Protein AF-A0AAW9K429-F1 (afdb_monomer)

Radius of gyration: 24.62 Å; Cα contacts (8 Å, |Δi|>4): 315; chains: 1; bounding box: 61×27×64 Å

Secondary structure (DSSP, 8-state):
----S-EEE--TT-HHHHHHHHHHHT-SEEEPPTT-PPPGGGTTSSSEEE----SSSS-HHHHHH-GGGB-EEEEEPPPEE-SSSEEEEETTTTS-TTTEEE--SS-HHHH-EEEETTTTEEPPGGGEEEETTTTEEEEESPPTT-EEEEEEEEEE-S-HHHHHHHHHTT-TTPPPPPPB-

pLDDT: mean 92.98, std 9.17, range [58.41, 98.88]

Solvent-accessible surface area (backbone atoms only — not comparable to full-atom values): 10504 Å² total; per-residue (Å²): 131,87,67,45,97,33,72,41,74,45,47,95,92,39,58,72,61,37,50,56,47,32,65,74,69,26,34,33,26,37,30,53,40,90,97,53,78,79,57,77,87,55,69,75,78,36,87,38,80,45,73,89,80,68,91,46,40,81,49,49,73,60,40,73,74,38,63,89,42,30,35,67,47,82,46,67,37,65,81,42,73,21,86,38,46,59,41,77,43,57,59,58,66,94,56,60,72,75,37,39,45,78,47,75,86,56,63,52,81,79,70,34,45,43,32,35,66,73,79,68,45,75,56,60,74,91,39,46,50,78,39,80,96,70,44,29,39,40,34,50,80,40,58,65,77,32,31,34,32,44,38,37,46,22,35,36,52,27,30,67,70,59,48,51,51,36,64,75,67,60,56,73,88,59,81,71,44,25,25,44,106

Organism: Clostridium perfringens (NCBI:txid1502)

Nearest PDB structures (foldseek):
  2zus-assembly1_A  TM=9.524E-01  e=1.424E-23  Bifidobacterium longum
  3wfz-assembly1_A  TM=9.534E-01  e=9.001E-23  Bifidobacterium longum subsp. longum JCM 1217
  3wfz-assembly2_C  TM=9.513E-01  e=1.472E-22  Bifidobacterium longum subsp. longum JCM 1217
  2zus-assembly2_C  TM=9.373E-01  e=2.128E-22  Bifidobacterium longum
  2zuw-assembly2_C  TM=9.448E-01  e=2.893E-22  Bifidobacterium longum

Structure (mmCIF, N/CA/C/O backbone):
data_AF-A0AAW9K429-F1
#
_entry.id   AF-A0AAW9K429-F1
#
loop_
_atom_site.group_PDB
_atom_site.id
_atom_site.type_symbol
_atom_site.label_atom_id
_atom_site.label_alt_id
_atom_site.label_comp_id
_atom_site.label_asym_id
_atom_site.label_entity_id
_atom_site.label_seq_id
_atom_site.pdbx_PDB_ins_code
_atom_site.Cartn_x
_atom_site.Cartn_y
_atom_site.Cartn_z
_atom_site.occupancy
_atom_site.B_iso_or_equiv
_atom_site.auth_seq_id
_atom_site.auth_comp_id
_atom_site.auth_asym_id
_atom_site.auth_atom_id
_atom_site.pdbx_PDB_model_num
ATOM 1 N N . MET A 1 1 ? -42.351 9.147 24.558 1.00 58.41 1 MET A N 1
ATOM 2 C CA . MET A 1 1 ? -41.483 9.032 23.366 1.00 58.41 1 MET A CA 1
ATOM 3 C C . MET A 1 1 ? -41.141 7.562 23.198 1.00 58.41 1 MET A C 1
ATOM 5 O O . MET A 1 1 ? -41.110 6.867 24.206 1.00 58.41 1 MET A O 1
ATOM 9 N N . SER A 1 2 ? -41.000 7.057 21.973 1.00 76.94 2 SER A N 1
ATOM 10 C CA . SER A 1 2 ? -40.528 5.682 21.766 1.00 76.94 2 SER A CA 1
ATOM 11 C C . SER A 1 2 ? -39.020 5.637 21.998 1.00 76.94 2 SER A C 1
ATOM 13 O O . SER A 1 2 ? -38.303 6.378 21.332 1.00 76.94 2 SER A 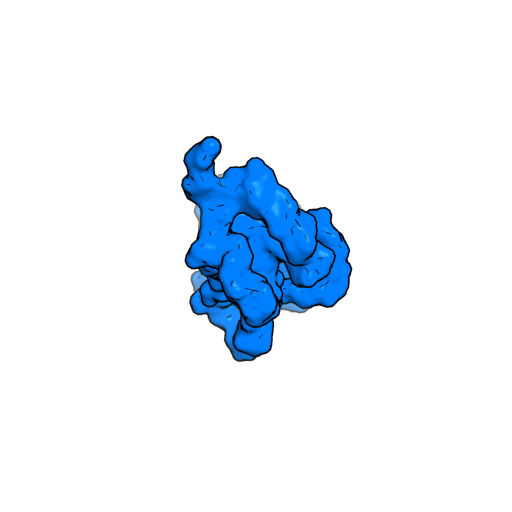O 1
ATOM 15 N N . ASN A 1 3 ? -38.565 4.787 22.915 1.00 83.94 3 ASN A N 1
ATOM 16 C CA . ASN A 1 3 ? -37.141 4.538 23.141 1.00 83.94 3 ASN A CA 1
ATOM 17 C C . ASN A 1 3 ? -36.643 3.419 22.203 1.00 83.94 3 ASN A C 1
ATOM 19 O O . ASN A 1 3 ? -37.432 2.571 21.772 1.00 83.94 3 ASN A O 1
ATOM 23 N N . GLY A 1 4 ? -35.341 3.411 21.923 1.00 88.81 4 GLY A N 1
ATOM 24 C CA . GLY A 1 4 ? -34.616 2.401 21.153 1.00 88.81 4 GLY A CA 1
ATOM 25 C C . GLY A 1 4 ? -34.414 2.723 19.669 1.00 88.81 4 GLY A C 1
ATOM 26 O O . GLY A 1 4 ? -34.886 3.739 19.160 1.00 88.81 4 GLY A O 1
ATOM 27 N N . ARG A 1 5 ? -33.722 1.812 18.966 1.00 93.44 5 ARG A N 1
ATOM 28 C CA . ARG A 1 5 ? -33.216 1.961 17.582 1.00 93.44 5 ARG A CA 1
ATOM 29 C C . ARG A 1 5 ? -32.137 3.038 17.448 1.00 93.44 5 ARG A C 1
ATOM 31 O O . ARG A 1 5 ? -31.960 3.595 16.366 1.00 93.44 5 ARG A O 1
ATOM 38 N N . VAL A 1 6 ? -31.429 3.318 18.537 1.00 94.50 6 VAL A N 1
ATOM 39 C CA . VAL A 1 6 ? -30.366 4.321 18.589 1.00 94.50 6 VAL A CA 1
ATOM 40 C C . VAL A 1 6 ? -29.173 3.715 19.319 1.00 94.50 6 VAL A C 1
ATOM 42 O O . VAL A 1 6 ? -29.285 3.305 20.474 1.00 94.50 6 VAL A O 1
ATOM 45 N N . THR A 1 7 ? -28.032 3.691 18.631 1.00 93.62 7 THR A N 1
ATOM 46 C CA . THR A 1 7 ? -26.734 3.312 19.194 1.00 93.62 7 THR A CA 1
ATOM 47 C C . THR A 1 7 ? -25.896 4.566 19.384 1.00 93.62 7 THR A C 1
ATOM 49 O O . THR A 1 7 ? -25.755 5.346 18.442 1.00 93.62 7 THR A O 1
ATOM 52 N N . ILE A 1 8 ? -25.321 4.753 20.569 1.00 92.94 8 ILE A N 1
ATOM 53 C CA . ILE A 1 8 ? -24.417 5.875 20.857 1.00 92.94 8 ILE A CA 1
ATOM 54 C C . ILE A 1 8 ? -22.989 5.382 21.129 1.00 92.94 8 ILE A C 1
ATOM 56 O O . ILE A 1 8 ? -22.823 4.284 21.667 1.00 92.94 8 ILE A O 1
ATOM 60 N N . PRO A 1 9 ? -21.951 6.150 20.762 1.00 91.44 9 PRO A N 1
ATOM 61 C CA . PRO A 1 9 ? -20.582 5.845 21.156 1.00 91.44 9 PRO A CA 1
ATOM 62 C C . PRO A 1 9 ? -20.343 6.211 22.626 1.00 91.44 9 PRO A C 1
ATOM 64 O O . PRO A 1 9 ? -21.046 7.050 23.192 1.00 91.44 9 PRO A O 1
ATOM 67 N N . THR A 1 10 ? -19.320 5.616 23.226 1.00 87.38 10 THR A N 1
ATOM 68 C CA . THR A 1 10 ? -18.831 5.979 24.561 1.00 87.38 10 THR A CA 1
ATOM 69 C C . THR A 1 10 ? -17.304 5.947 24.602 1.00 87.38 10 THR A C 1
ATOM 71 O O . THR A 1 10 ? -16.672 5.436 23.677 1.00 87.38 10 THR A O 1
ATOM 74 N N . ASP A 1 11 ? -16.731 6.492 25.670 1.00 84.25 11 ASP A N 1
ATOM 75 C CA . ASP A 1 11 ? -15.295 6.493 25.938 1.00 84.25 11 ASP A CA 1
ATOM 76 C C . ASP A 1 11 ? -15.039 6.312 27.441 1.00 84.25 11 ASP A C 1
ATOM 78 O O . ASP A 1 11 ? -15.914 6.601 28.265 1.00 84.25 11 ASP A O 1
ATOM 82 N N . ASP A 1 12 ? -13.852 5.837 27.806 1.00 76.56 12 ASP A N 1
ATOM 83 C CA . ASP A 1 12 ? -13.496 5.412 29.166 1.00 76.56 12 ASP A CA 1
ATOM 84 C C . ASP A 1 12 ? -13.670 6.512 30.229 1.00 76.56 12 ASP A C 1
ATOM 86 O O . ASP A 1 12 ? -14.118 6.247 31.346 1.00 76.56 12 ASP A O 1
ATOM 90 N N . ASN A 1 13 ? -13.404 7.761 29.853 1.00 82.81 13 ASN A N 1
ATOM 91 C CA . ASN A 1 13 ? -13.470 8.936 30.716 1.00 82.81 13 ASN A CA 1
ATOM 92 C C . ASN A 1 13 ? -14.755 9.766 30.534 1.00 82.81 13 ASN A C 1
ATOM 94 O O . ASN A 1 13 ? -14.828 10.890 31.031 1.00 82.81 13 ASN A O 1
ATOM 98 N N . PHE A 1 14 ? -15.773 9.236 29.842 1.00 87.00 14 PHE A N 1
ATOM 99 C CA . PHE A 1 14 ? -16.988 9.986 29.475 1.00 87.00 14 PHE A CA 1
ATOM 100 C C . PHE A 1 14 ? -18.300 9.269 29.830 1.00 87.00 14 PHE A C 1
ATOM 102 O O . PHE A 1 14 ? -19.352 9.478 29.216 1.00 87.00 14 PHE A O 1
ATOM 109 N N . ILE A 1 15 ? -18.251 8.384 30.829 1.00 84.06 15 ILE A N 1
ATOM 110 C CA . ILE A 1 15 ? -19.374 7.509 31.196 1.00 84.06 15 ILE A CA 1
ATOM 111 C C . ILE A 1 15 ? -20.594 8.293 31.676 1.00 84.06 15 ILE A C 1
ATOM 113 O O . ILE A 1 15 ? -21.721 7.976 31.293 1.00 84.06 15 ILE A O 1
ATOM 117 N N . LYS A 1 16 ? -20.397 9.336 32.488 1.00 87.62 16 LYS A N 1
ATOM 118 C CA . LYS A 1 16 ? -21.506 10.137 33.018 1.00 87.62 16 LYS A CA 1
ATOM 119 C C . LYS A 1 16 ? -22.257 10.848 31.888 1.00 87.62 16 LYS A C 1
ATOM 121 O O . LYS A 1 16 ? -23.480 10.793 31.823 1.00 87.62 16 LYS A O 1
ATOM 126 N N . GLU A 1 17 ? -21.532 11.480 30.980 1.00 91.12 17 GLU A N 1
ATOM 127 C CA . GLU A 1 17 ? -22.078 12.202 29.837 1.00 91.12 17 GLU A CA 1
ATOM 128 C C . GLU A 1 17 ? -22.730 11.242 28.835 1.00 91.12 17 GLU A C 1
ATOM 130 O O . GLU A 1 17 ? -23.801 11.541 28.305 1.00 91.12 17 GLU A O 1
ATOM 135 N N . THR A 1 18 ? -22.148 10.052 28.642 1.00 89.12 18 THR A N 1
ATOM 136 C CA . THR A 1 18 ? -22.762 8.968 27.857 1.00 89.12 18 THR A CA 1
ATOM 137 C C . THR A 1 18 ? -24.148 8.625 28.405 1.00 89.12 18 THR A C 1
ATOM 139 O O . THR A 1 18 ? -25.092 8.491 27.629 1.00 89.12 18 THR A O 1
ATOM 142 N N . MET A 1 19 ? -24.303 8.548 29.731 1.00 86.38 19 MET A N 1
ATOM 143 C CA . MET A 1 19 ? -25.595 8.274 30.370 1.00 86.38 19 MET A CA 1
ATOM 144 C C . MET A 1 19 ? -26.616 9.383 30.155 1.00 86.38 19 MET A C 1
ATOM 146 O O . MET A 1 19 ? -27.769 9.107 29.823 1.00 86.38 19 MET A O 1
ATOM 150 N N . GLU A 1 20 ? -26.196 10.640 30.288 1.00 91.69 20 GLU A N 1
ATOM 151 C CA . GLU A 1 20 ? -27.076 11.777 30.021 1.00 91.69 20 GLU A CA 1
ATOM 152 C C . GLU A 1 20 ? -27.555 11.795 28.560 1.00 91.69 20 GLU A C 1
ATOM 154 O O . GLU A 1 20 ? -28.706 12.142 28.289 1.00 91.69 20 GLU A O 1
ATOM 159 N N . ILE A 1 21 ? -26.693 11.422 27.608 1.00 92.19 21 ILE A N 1
ATOM 160 C CA . ILE A 1 21 ? -27.046 11.321 26.185 1.00 92.19 21 ILE A CA 1
ATOM 161 C C . ILE A 1 21 ? -27.964 10.121 25.937 1.00 92.19 21 ILE A C 1
ATOM 163 O O . ILE A 1 21 ? -28.966 10.271 25.236 1.00 92.19 21 ILE A O 1
ATOM 167 N N . ALA A 1 22 ? -27.671 8.963 26.533 1.00 90.31 22 ALA A N 1
ATOM 168 C CA . ALA A 1 22 ? -28.487 7.758 26.406 1.00 90.31 22 ALA A CA 1
ATOM 169 C C . ALA A 1 22 ? -29.936 8.012 26.836 1.00 90.31 22 ALA A C 1
ATOM 171 O O . ALA A 1 22 ? -30.863 7.658 26.108 1.00 90.31 22 ALA A O 1
ATOM 172 N N . GLU A 1 23 ? -30.134 8.690 27.971 1.00 90.19 23 GLU A N 1
ATOM 173 C CA . GLU A 1 23 ? -31.462 9.054 28.467 1.00 90.19 23 GLU A CA 1
ATOM 174 C C . GLU A 1 23 ? -32.151 10.078 27.553 1.00 90.19 23 GLU A C 1
ATOM 176 O O . GLU A 1 23 ? -33.303 9.879 27.162 1.00 90.19 23 GLU A O 1
ATOM 181 N N . LYS A 1 24 ? -31.447 11.148 27.151 1.00 93.12 24 LYS A N 1
ATOM 182 C CA . LYS A 1 24 ? -32.004 12.204 26.284 1.00 93.12 24 LYS A CA 1
ATOM 183 C C . LYS A 1 24 ? -32.429 11.680 24.914 1.00 93.12 24 LYS A C 1
ATOM 185 O O . LYS A 1 24 ? -33.410 12.170 24.358 1.00 93.12 24 LYS A O 1
ATOM 190 N N . TRP A 1 25 ? -31.665 10.752 24.342 1.00 93.19 25 TRP A N 1
ATOM 191 C CA . TRP A 1 25 ? -31.888 10.235 22.989 1.00 93.19 25 TRP A CA 1
ATOM 192 C C . TRP A 1 25 ? -32.679 8.923 22.979 1.00 93.19 25 TRP A C 1
ATOM 194 O O . TRP A 1 25 ? -33.092 8.473 21.913 1.00 93.19 25 TRP A O 1
ATOM 204 N N . GLY A 1 26 ? -32.913 8.322 24.150 1.00 92.50 26 GLY A N 1
ATOM 205 C CA . GLY A 1 26 ? -33.576 7.029 24.279 1.00 92.50 26 GLY A CA 1
ATOM 206 C C . GLY A 1 26 ? -32.7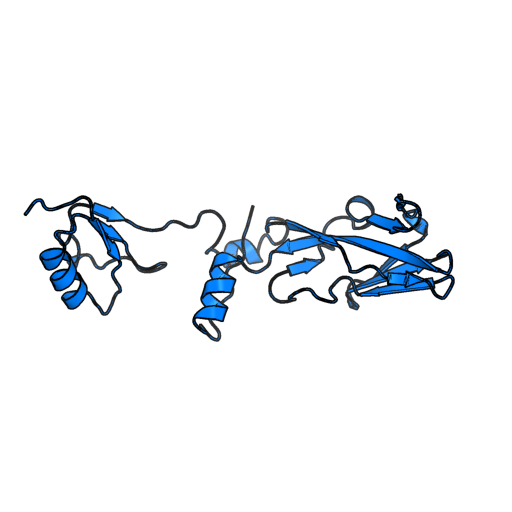73 5.893 23.644 1.00 92.50 26 GLY A C 1
ATOM 207 O O . GLY A 1 26 ? -33.367 5.047 22.980 1.00 92.50 26 GLY A O 1
ATOM 208 N N . ALA A 1 27 ? -31.445 5.886 23.798 1.00 92.81 27 ALA A N 1
ATOM 209 C CA . ALA A 1 27 ? -30.567 4.874 23.208 1.00 92.81 27 ALA A CA 1
ATOM 210 C C . ALA A 1 27 ? -30.775 3.487 23.845 1.00 92.81 27 ALA A C 1
ATOM 212 O O . ALA A 1 27 ? -30.820 3.367 25.067 1.00 92.81 27 ALA A O 1
ATOM 213 N N . ASP A 1 28 ? -30.884 2.433 23.026 1.00 91.88 28 ASP A N 1
ATOM 214 C CA . ASP A 1 28 ? -30.945 1.029 23.481 1.00 91.88 28 ASP A CA 1
ATOM 215 C C . ASP A 1 28 ? -29.608 0.293 23.333 1.00 91.88 28 ASP A C 1
ATOM 217 O O . ASP A 1 28 ? -29.469 -0.846 23.788 1.00 91.88 28 ASP A O 1
ATOM 221 N N . ALA A 1 29 ? -28.622 0.937 22.707 1.00 91.75 29 ALA A N 1
ATOM 222 C CA . ALA A 1 29 ? -27.324 0.356 22.428 1.00 91.75 29 ALA A CA 1
ATOM 223 C C . ALA A 1 29 ? -26.170 1.335 22.677 1.00 91.75 29 ALA A C 1
ATOM 225 O O . ALA A 1 29 ? -26.265 2.528 22.386 1.00 91.75 29 ALA A O 1
ATOM 226 N N . ILE A 1 30 ? -25.047 0.804 23.158 1.00 89.88 30 ILE A N 1
ATOM 227 C CA . ILE A 1 30 ? -23.784 1.535 23.306 1.00 89.88 30 ILE A CA 1
ATOM 228 C C . ILE A 1 30 ? -22.707 0.825 22.482 1.00 89.88 30 ILE A C 1
ATOM 230 O O . ILE A 1 30 ? -22.617 -0.404 22.509 1.00 89.88 30 ILE A O 1
ATOM 234 N N . ARG A 1 31 ? -21.900 1.595 21.748 1.00 89.75 31 ARG A N 1
ATOM 235 C CA . ARG A 1 31 ? -20.706 1.127 21.031 1.00 89.75 31 ARG A CA 1
ATOM 236 C C . ARG A 1 31 ? -19.458 1.572 21.786 1.00 89.75 31 ARG A C 1
ATOM 238 O O . ARG A 1 31 ? -19.308 2.767 22.041 1.00 89.75 31 ARG A O 1
ATOM 245 N N . ASP A 1 32 ? -18.599 0.625 22.145 1.00 83.06 32 ASP A N 1
ATOM 246 C CA . ASP A 1 32 ? -17.325 0.917 22.807 1.00 83.06 32 ASP A CA 1
ATOM 247 C C . ASP A 1 32 ? -16.324 1.635 21.885 1.00 83.06 32 ASP A C 1
ATOM 249 O O . ASP A 1 32 ? -16.508 1.708 20.663 1.00 83.06 32 ASP A O 1
ATOM 253 N N . CYS A 1 33 ? -15.295 2.244 22.483 1.00 78.00 33 CYS A N 1
ATOM 254 C CA . CYS A 1 33 ? -14.179 2.791 21.723 1.00 78.00 33 CYS A CA 1
ATOM 255 C C . CYS A 1 33 ? -13.178 1.677 21.380 1.00 78.00 33 CYS A C 1
ATOM 257 O O . CYS A 1 33 ? -13.012 0.696 22.108 1.00 78.00 33 CYS A O 1
ATOM 259 N N . ASP A 1 34 ? -12.541 1.809 20.218 1.00 71.81 34 ASP A N 1
ATOM 260 C CA . ASP A 1 34 ? -11.706 0.757 19.650 1.00 71.81 34 ASP A CA 1
ATOM 261 C C . ASP A 1 34 ? -10.491 0.473 20.551 1.00 71.81 34 ASP A C 1
ATOM 263 O O . ASP A 1 34 ? -9.707 1.369 20.857 1.00 71.81 34 ASP A O 1
ATOM 267 N N . GLY A 1 35 ? -10.335 -0.784 20.981 1.00 62.28 35 GLY A N 1
ATOM 268 C CA . GLY A 1 35 ? -9.259 -1.207 21.889 1.00 62.28 35 GLY A CA 1
ATOM 269 C C . GLY A 1 35 ? -9.577 -1.063 23.383 1.00 62.28 35 GLY A C 1
ATOM 270 O O . GLY A 1 35 ? -8.797 -1.528 24.216 1.00 62.28 35 GLY A O 1
ATOM 271 N N . PHE A 1 36 ? -10.734 -0.507 23.745 1.00 66.12 36 PHE A N 1
ATOM 272 C CA . PHE A 1 36 ? -11.191 -0.420 25.128 1.00 66.12 36 PHE A CA 1
ATOM 273 C C . PHE A 1 36 ? -12.324 -1.403 25.396 1.00 66.12 36 PHE A C 1
ATOM 275 O O . PHE A 1 36 ? -13.314 -1.473 24.674 1.00 66.12 36 PHE A O 1
ATOM 282 N N . LYS A 1 37 ? -12.210 -2.146 26.496 1.00 67.69 37 LYS A N 1
ATOM 283 C CA . LYS A 1 37 ? -13.316 -2.961 26.995 1.00 67.69 37 LYS A CA 1
ATOM 284 C C . LYS A 1 37 ? -14.027 -2.187 28.084 1.00 67.69 37 LYS A C 1
ATOM 286 O O . LYS A 1 37 ? -13.435 -1.918 29.128 1.00 67.69 37 LYS A O 1
ATOM 291 N N . LEU A 1 38 ? -15.305 -1.899 27.853 1.00 68.19 38 LEU A N 1
ATOM 292 C CA . LEU A 1 38 ? -16.144 -1.215 28.829 1.00 68.19 38 LEU A CA 1
ATOM 293 C C . LEU A 1 38 ? -16.043 -1.894 30.206 1.00 68.19 38 LEU A C 1
ATOM 295 O O . LEU A 1 38 ? -16.226 -3.119 30.295 1.00 68.19 38 LEU A O 1
ATOM 299 N N . PRO A 1 39 ? -15.755 -1.142 31.287 1.00 67.81 39 PRO A N 1
ATOM 300 C CA . PRO A 1 39 ? -15.702 -1.697 32.627 1.00 67.81 39 PRO A CA 1
ATOM 301 C C . PRO A 1 39 ? -17.018 -2.384 32.983 1.00 67.81 39 PRO A C 1
ATOM 303 O O . PRO A 1 39 ? -18.098 -2.029 32.510 1.00 67.81 39 PRO A O 1
ATOM 306 N N . LYS A 1 40 ? -16.940 -3.392 33.858 1.00 66.00 40 LYS A N 1
ATOM 307 C CA . LYS A 1 40 ? -18.114 -4.181 34.270 1.00 66.00 40 LYS A CA 1
ATOM 308 C C . LYS A 1 40 ? -19.233 -3.319 34.859 1.00 66.00 40 LYS A C 1
ATOM 310 O O . LYS A 1 40 ? -20.382 -3.735 34.797 1.00 66.00 40 LYS A O 1
ATOM 315 N N . GLU A 1 41 ? -18.902 -2.148 35.393 1.00 62.72 41 GLU A N 1
ATOM 316 C CA . GLU A 1 41 ? -19.833 -1.149 35.935 1.00 62.72 41 GLU A CA 1
ATOM 317 C C . GLU A 1 41 ? -20.796 -0.581 34.881 1.00 62.72 41 GLU A C 1
ATOM 319 O O . GLU A 1 41 ? -21.876 -0.116 35.227 1.00 62.72 41 GLU A O 1
ATOM 324 N N . ILE A 1 42 ? -20.446 -0.681 33.595 1.00 62.59 42 ILE A N 1
ATOM 325 C CA . ILE A 1 42 ? -21.277 -0.256 32.460 1.00 62.59 42 ILE A CA 1
ATOM 326 C C . ILE A 1 42 ? -22.268 -1.356 32.035 1.00 62.59 42 ILE A C 1
ATOM 328 O O . ILE A 1 42 ? -23.180 -1.125 31.236 1.00 62.59 42 ILE A O 1
ATOM 332 N N . LYS A 1 43 ? -22.151 -2.576 32.586 1.00 62.62 43 LYS A N 1
ATOM 333 C CA . LYS A 1 43 ? -23.135 -3.637 32.337 1.00 62.62 43 LYS A CA 1
ATOM 334 C C . LYS A 1 43 ? -24.496 -3.208 32.886 1.00 62.62 43 LYS A C 1
ATOM 336 O O . LYS A 1 43 ? -24.696 -3.164 34.094 1.00 62.62 43 LYS A O 1
ATOM 341 N N . GLY A 1 44 ? -25.428 -2.937 31.974 1.00 65.44 44 GLY A N 1
ATOM 342 C CA . GLY A 1 44 ? -26.781 -2.474 32.284 1.00 65.44 44 GLY A CA 1
ATOM 343 C C . GLY A 1 44 ? -27.081 -1.033 31.864 1.00 65.44 44 GLY A C 1
ATOM 344 O O . GLY A 1 44 ? -28.226 -0.619 32.009 1.00 65.44 44 GLY A O 1
ATOM 345 N N . LEU A 1 45 ? -26.106 -0.286 31.319 1.00 66.94 45 LEU A N 1
ATOM 346 C CA . LEU A 1 45 ? -26.348 1.066 30.781 1.00 66.94 45 LEU A CA 1
ATOM 347 C C . LEU A 1 45 ? -27.132 1.059 29.459 1.00 66.94 45 LEU A C 1
ATOM 349 O O . LEU A 1 45 ? -27.811 2.029 29.141 1.00 66.94 45 LEU A O 1
ATOM 353 N N . ALA A 1 46 ? -27.064 -0.040 28.709 1.00 71.12 46 ALA A N 1
ATOM 354 C CA . ALA A 1 46 ? -27.851 -0.275 27.507 1.00 71.12 46 ALA A CA 1
ATOM 355 C C . ALA A 1 46 ? -28.191 -1.764 27.377 1.00 71.12 46 ALA A C 1
ATOM 357 O O . ALA A 1 46 ? -27.495 -2.622 27.927 1.00 71.12 46 ALA A O 1
ATOM 358 N N . GLU A 1 47 ? -29.258 -2.068 26.637 1.00 81.19 47 GLU A N 1
ATOM 359 C CA . GLU A 1 47 ? -29.690 -3.444 26.366 1.00 81.19 47 GLU A CA 1
ATOM 360 C C . GLU A 1 47 ? -28.659 -4.188 25.506 1.00 81.19 47 GLU A C 1
ATOM 362 O O . GLU A 1 47 ? -28.455 -5.393 25.667 1.00 81.19 47 GLU A O 1
ATOM 367 N N . LYS A 1 48 ? -27.977 -3.461 24.613 1.00 88.94 48 LYS A N 1
ATOM 368 C CA . LYS A 1 48 ? -26.982 -4.006 23.685 1.00 88.94 48 LYS A CA 1
ATOM 369 C C . LYS A 1 48 ? -25.656 -3.270 23.816 1.00 88.94 48 LYS A C 1
ATOM 371 O O . LYS A 1 48 ? -25.611 -2.042 23.809 1.00 88.94 48 LYS A O 1
ATOM 376 N N . ILE A 1 49 ? -24.574 -4.038 23.865 1.00 86.12 49 ILE A N 1
ATOM 377 C CA . ILE A 1 49 ? -23.208 -3.521 23.803 1.00 86.12 49 ILE A CA 1
ATOM 378 C C . ILE A 1 49 ? -22.582 -4.022 22.507 1.00 86.12 49 ILE A C 1
ATOM 380 O O . ILE A 1 49 ? -22.569 -5.226 22.250 1.00 86.12 49 ILE A O 1
ATOM 384 N N . TYR A 1 50 ? -22.103 -3.089 21.695 1.00 88.44 50 TYR A N 1
ATOM 385 C CA . TYR A 1 50 ? -21.410 -3.361 20.447 1.00 88.44 50 TYR A CA 1
ATOM 386 C C . TYR A 1 50 ? -19.920 -3.141 20.655 1.00 88.44 50 TYR A C 1
ATOM 388 O O . TYR A 1 50 ? -19.522 -2.076 21.125 1.00 88.44 50 TYR A O 1
ATOM 396 N N . SER A 1 51 ? -19.135 -4.135 20.250 1.00 85.62 51 SER A N 1
ATOM 397 C CA . SER A 1 51 ? -17.682 -4.047 20.200 1.00 85.62 51 SER A CA 1
ATOM 398 C C . SER A 1 51 ? -17.200 -4.226 18.775 1.00 85.62 51 SER A C 1
ATOM 400 O O . SER A 1 51 ? -17.664 -5.131 18.074 1.00 85.62 51 SER A O 1
ATOM 402 N N . THR A 1 52 ? -16.277 -3.374 18.339 1.00 86.00 52 THR A N 1
ATOM 403 C CA . THR A 1 52 ? -15.625 -3.563 17.041 1.00 86.00 52 THR A CA 1
ATOM 404 C C . THR A 1 52 ? -14.624 -4.712 17.139 1.00 86.00 52 THR A C 1
ATOM 406 O O . THR A 1 52 ? -13.863 -4.803 18.101 1.00 86.00 52 THR A O 1
ATOM 409 N N . TYR A 1 53 ? -14.603 -5.584 16.133 1.00 87.75 53 TYR A N 1
ATOM 410 C CA . TYR A 1 53 ? -13.566 -6.600 15.985 1.00 87.75 53 TYR A CA 1
ATOM 411 C C . TYR A 1 53 ? -12.875 -6.416 14.637 1.00 87.75 53 TYR A C 1
ATOM 413 O O . TYR A 1 53 ? -13.532 -6.440 13.595 1.00 87.75 53 TYR A O 1
ATOM 421 N N . PHE A 1 54 ? -11.563 -6.200 14.668 1.00 90.94 54 PHE A N 1
ATOM 422 C CA . PHE A 1 54 ? -10.737 -6.063 13.475 1.00 90.94 54 PHE A CA 1
ATOM 423 C C . PHE A 1 54 ? -10.111 -7.420 13.166 1.00 90.94 54 PHE A C 1
ATOM 425 O O . PHE A 1 54 ? -9.344 -7.941 13.964 1.00 90.94 54 PHE A O 1
ATOM 432 N N . VAL A 1 55 ? -10.506 -8.020 12.042 1.00 93.12 55 VAL A N 1
ATOM 433 C CA . VAL A 1 55 ? -10.125 -9.401 11.692 1.00 93.12 55 VAL A CA 1
ATOM 434 C C . VAL A 1 55 ? -8.734 -9.514 11.073 1.00 93.12 55 VAL A C 1
ATOM 436 O O . VAL A 1 55 ? -8.118 -10.559 11.194 1.00 93.12 55 VAL A O 1
ATOM 439 N N . ALA A 1 56 ? -8.274 -8.448 10.418 1.00 94.75 56 ALA A N 1
ATOM 440 C CA . ALA A 1 56 ? -7.086 -8.430 9.563 1.00 94.75 56 ALA A CA 1
ATOM 441 C C . ALA A 1 56 ? -6.072 -7.350 9.990 1.00 94.75 56 ALA A C 1
ATOM 443 O O . ALA A 1 56 ? -5.286 -6.880 9.176 1.00 94.75 56 ALA A O 1
ATOM 444 N N . ARG A 1 57 ? -6.170 -6.867 11.239 1.00 94.62 57 ARG A N 1
ATOM 445 C CA . ARG A 1 57 ? -5.221 -5.932 11.870 1.00 94.62 57 ARG A CA 1
ATOM 446 C C . ARG A 1 57 ? -5.365 -5.933 13.391 1.00 94.62 57 ARG A C 1
ATOM 448 O O . ARG A 1 57 ? -6.369 -6.409 13.919 1.00 94.62 57 ARG A O 1
ATOM 455 N N . GLY A 1 58 ? -4.412 -5.304 14.077 1.00 91.56 58 GLY A N 1
ATOM 456 C CA . GLY A 1 58 ? -4.421 -5.131 15.535 1.00 91.56 58 GLY A CA 1
ATOM 457 C C . GLY A 1 58 ? -3.563 -6.146 16.298 1.00 91.56 58 GLY A C 1
ATOM 458 O O . GLY A 1 58 ? -3.540 -6.101 17.526 1.00 91.56 58 GLY A O 1
ATOM 459 N N . ASP A 1 59 ? -2.846 -7.016 15.581 1.00 95.56 59 ASP A N 1
ATOM 460 C CA . ASP A 1 59 ? -1.853 -7.955 16.116 1.00 95.56 59 ASP A CA 1
ATOM 461 C C . ASP A 1 59 ? -0.513 -7.780 15.378 1.00 95.56 59 ASP A C 1
ATOM 463 O O . ASP A 1 59 ? -0.172 -8.522 14.458 1.00 95.56 59 ASP A O 1
ATOM 467 N N . ASN A 1 60 ? 0.229 -6.729 15.744 1.00 96.19 60 ASN A N 1
ATOM 468 C CA . ASN A 1 60 ? 1.527 -6.443 15.127 1.00 96.19 60 ASN A CA 1
ATOM 469 C C . ASN A 1 60 ? 2.583 -7.505 15.454 1.00 96.19 60 ASN A C 1
ATOM 471 O O . ASN A 1 60 ? 3.465 -7.723 14.636 1.00 96.19 60 ASN A O 1
ATOM 475 N N . GLU A 1 61 ? 2.507 -8.170 16.613 1.00 97.31 61 GLU A N 1
ATOM 476 C CA . GLU A 1 61 ? 3.482 -9.208 16.973 1.00 97.31 61 GLU A CA 1
ATOM 477 C C . GLU A 1 61 ? 3.400 -10.380 15.993 1.00 97.31 61 GLU A C 1
ATOM 479 O O . GLU A 1 61 ? 4.428 -10.848 15.504 1.00 97.31 61 GLU A O 1
ATOM 484 N N . TRP A 1 62 ? 2.182 -10.813 15.662 1.00 97.38 62 TRP A N 1
ATOM 485 C CA . TRP A 1 62 ? 1.971 -11.799 14.611 1.00 97.38 62 TRP A CA 1
ATOM 486 C C . TRP A 1 62 ? 2.427 -11.263 13.244 1.00 97.38 62 TRP A C 1
ATOM 488 O O . TRP A 1 62 ? 3.150 -11.955 12.530 1.00 97.38 62 TRP A O 1
ATOM 498 N N . ALA A 1 63 ? 2.065 -10.025 12.895 1.00 97.31 63 ALA A N 1
ATOM 499 C CA . ALA A 1 63 ? 2.339 -9.458 11.569 1.00 97.31 63 ALA A CA 1
ATOM 500 C C . ALA A 1 63 ? 3.844 -9.285 11.298 1.00 97.31 63 ALA A C 1
ATOM 502 O O . ALA A 1 63 ? 4.327 -9.561 10.204 1.00 97.31 63 ALA A O 1
ATOM 503 N N . GLU A 1 64 ? 4.608 -8.880 12.312 1.00 95.75 64 GLU A N 1
ATOM 504 C CA . GLU A 1 64 ? 6.065 -8.740 12.245 1.00 95.75 64 GLU A CA 1
ATOM 505 C C . GLU A 1 64 ? 6.783 -10.095 12.125 1.00 95.75 64 GLU A C 1
ATOM 507 O O . GLU A 1 64 ? 7.896 -10.154 11.603 1.00 95.75 64 GLU A O 1
ATOM 512 N N . GLN A 1 65 ? 6.162 -11.182 12.597 1.00 97.38 65 GLN A N 1
ATOM 513 C CA . GLN A 1 65 ? 6.704 -12.542 12.499 1.00 97.38 65 GLN A CA 1
ATOM 514 C C . GLN A 1 65 ? 6.366 -13.239 11.173 1.00 97.38 65 GLN A C 1
ATOM 516 O O . GLN A 1 65 ? 7.067 -14.186 10.825 1.00 97.38 65 GLN A O 1
ATOM 521 N N . ASN A 1 66 ? 5.343 -12.771 10.448 1.00 96.94 66 ASN A N 1
ATOM 522 C CA . ASN A 1 66 ? 4.829 -13.370 9.209 1.00 96.94 66 ASN A CA 1
ATOM 523 C C . ASN A 1 66 ? 4.695 -12.289 8.117 1.00 96.94 66 ASN A C 1
ATOM 525 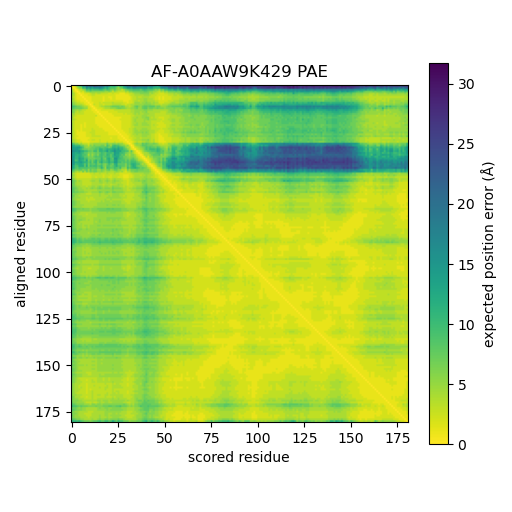O O . ASN A 1 66 ? 3.609 -12.015 7.610 1.00 96.94 66 ASN A O 1
ATOM 529 N N . ILE A 1 67 ? 5.802 -11.610 7.795 1.00 93.50 67 ILE A N 1
ATOM 530 C CA . ILE A 1 67 ? 5.814 -10.460 6.866 1.00 93.50 67 ILE A CA 1
ATOM 531 C C . ILE A 1 67 ? 5.331 -10.851 5.457 1.00 93.50 67 ILE A C 1
ATOM 533 O O . ILE A 1 67 ? 4.763 -10.031 4.739 1.00 93.50 67 ILE A O 1
ATOM 537 N N . GLU A 1 68 ? 5.544 -12.099 5.061 1.00 94.88 68 GLU A N 1
ATOM 538 C CA . GLU A 1 68 ? 5.083 -12.678 3.802 1.00 94.88 68 GLU A CA 1
ATOM 539 C C . GLU A 1 68 ? 3.556 -12.843 3.723 1.00 94.88 68 GLU A C 1
ATOM 541 O O . GLU A 1 68 ? 3.020 -12.940 2.623 1.00 94.88 68 GLU A O 1
ATOM 546 N N . GLU A 1 69 ? 2.861 -12.830 4.865 1.00 96.44 69 GLU A N 1
ATOM 547 C CA . GLU A 1 69 ? 1.396 -12.918 4.981 1.00 96.44 69 GLU A CA 1
ATOM 548 C C . GLU A 1 69 ? 0.747 -11.534 5.195 1.00 96.44 69 GLU A C 1
ATOM 550 O O . GLU A 1 69 ? -0.435 -11.408 5.524 1.00 96.44 69 GLU A O 1
ATOM 555 N N . LEU A 1 70 ? 1.509 -10.449 5.017 1.00 97.88 70 LEU A N 1
ATOM 556 C CA . LEU A 1 70 ? 0.929 -9.110 4.965 1.00 97.88 70 LEU A CA 1
ATOM 557 C C . LEU A 1 70 ? 0.154 -8.920 3.666 1.00 97.88 70 LEU A C 1
ATOM 559 O O . LEU A 1 70 ? 0.534 -9.425 2.610 1.00 97.88 70 LEU A O 1
ATOM 563 N N . GLN A 1 71 ? -0.885 -8.087 3.717 1.00 98.00 71 GLN A N 1
ATOM 564 C CA . GLN A 1 71 ? -1.634 -7.730 2.514 1.00 98.00 71 GLN A CA 1
ATOM 565 C C . GLN A 1 71 ? -0.715 -7.111 1.460 1.00 98.00 71 GLN A C 1
ATOM 567 O O . GLN A 1 71 ? 0.124 -6.263 1.770 1.00 98.00 71 GLN A O 1
ATOM 572 N N . GLN A 1 72 ? -0.916 -7.480 0.197 1.00 98.00 72 GLN A N 1
ATOM 573 C CA . GLN A 1 72 ? -0.120 -6.983 -0.921 1.00 98.00 72 GLN A CA 1
ATOM 574 C C . GLN A 1 72 ? -0.983 -6.272 -1.960 1.00 98.00 72 GLN A C 1
ATOM 576 O O . GLN A 1 72 ? -2.184 -6.514 -2.090 1.00 98.00 72 GLN A O 1
ATOM 581 N N . THR A 1 73 ? -0.364 -5.388 -2.735 1.00 98.00 73 THR A N 1
ATOM 582 C CA . THR A 1 73 ? -1.019 -4.711 -3.854 1.00 98.00 73 THR A CA 1
ATOM 583 C C . THR A 1 73 ? -0.039 -4.435 -4.985 1.00 98.00 73 THR A C 1
ATOM 585 O O . THR A 1 73 ? 1.146 -4.195 -4.748 1.00 98.00 73 THR A O 1
ATOM 588 N N . TYR A 1 74 ? -0.532 -4.454 -6.225 1.00 98.56 74 TYR A N 1
ATOM 589 C CA . TYR A 1 74 ? 0.251 -3.999 -7.369 1.00 98.56 74 TYR A CA 1
ATOM 590 C C . TYR A 1 74 ? 0.252 -2.475 -7.438 1.00 98.56 74 TYR A C 1
ATOM 592 O O . TYR A 1 74 ? -0.795 -1.829 -7.518 1.00 98.56 74 TYR A O 1
ATOM 600 N N . LEU A 1 75 ? 1.453 -1.912 -7.466 1.00 98.56 75 LEU A N 1
ATOM 601 C CA . LEU A 1 75 ? 1.718 -0.498 -7.678 1.00 98.56 75 LEU A CA 1
ATOM 602 C C . LEU A 1 75 ? 2.331 -0.283 -9.060 1.00 98.56 75 LEU A C 1
ATOM 604 O O . LEU A 1 75 ? 2.899 -1.194 -9.656 1.00 98.56 75 LEU A O 1
ATOM 608 N N . MET A 1 76 ? 2.200 0.935 -9.583 1.00 98.62 76 MET A N 1
ATOM 609 C CA . MET A 1 76 ? 2.732 1.310 -10.887 1.00 98.62 76 MET A CA 1
ATOM 610 C C . MET A 1 76 ? 3.426 2.659 -10.786 1.00 98.62 76 MET A C 1
ATOM 612 O O . MET A 1 76 ? 2.825 3.655 -10.383 1.00 98.62 76 MET A O 1
ATOM 616 N N . THR A 1 77 ? 4.678 2.716 -11.221 1.00 98.81 77 THR A N 1
ATOM 617 C CA . THR A 1 77 ? 5.420 3.977 -11.277 1.00 98.81 77 THR A CA 1
ATOM 618 C C . THR A 1 77 ? 4.727 4.996 -12.184 1.00 98.81 77 THR A C 1
ATOM 620 O O . THR A 1 77 ? 3.923 4.658 -13.058 1.00 98.81 77 THR A O 1
ATOM 623 N N . LYS A 1 78 ? 5.110 6.269 -12.051 1.00 98.38 78 LYS A N 1
ATOM 624 C CA . LYS A 1 78 ? 4.807 7.272 -13.082 1.00 98.38 78 LYS A CA 1
ATOM 625 C C . LYS A 1 78 ? 5.405 6.836 -14.427 1.00 98.38 78 LYS A C 1
ATOM 627 O O . LYS A 1 78 ? 6.261 5.954 -14.490 1.00 98.38 78 LYS A O 1
ATOM 632 N N . HIS A 1 79 ? 4.961 7.472 -15.504 1.00 98.62 79 HIS A N 1
ATOM 633 C CA . HIS A 1 79 ? 5.581 7.304 -16.814 1.00 98.62 79 HIS A CA 1
ATOM 634 C C . HIS A 1 79 ? 6.957 7.980 -16.827 1.00 98.62 79 HIS A C 1
ATOM 636 O O . HIS A 1 79 ? 7.085 9.143 -16.437 1.00 98.62 79 HIS A O 1
ATOM 642 N N . HIS A 1 80 ? 7.977 7.259 -17.289 1.00 98.75 80 HIS A N 1
ATOM 643 C CA . HIS A 1 80 ? 9.339 7.765 -17.425 1.00 98.75 80 HIS A CA 1
ATOM 644 C C . HIS A 1 80 ? 9.770 7.758 -18.889 1.00 98.75 80 HIS A C 1
ATOM 646 O O . HIS A 1 80 ? 9.841 6.705 -19.519 1.00 98.75 80 HIS A O 1
ATOM 652 N N . LEU A 1 81 ? 10.076 8.939 -19.425 1.00 98.62 81 LEU A N 1
ATOM 653 C CA . LEU A 1 81 ? 10.563 9.106 -20.791 1.00 98.62 81 LEU A CA 1
ATOM 654 C C . LEU A 1 81 ? 12.033 8.675 -20.896 1.00 98.62 81 LEU A C 1
ATOM 656 O O . LEU A 1 81 ? 12.900 9.256 -20.240 1.00 98.62 81 LEU A O 1
ATOM 660 N N . ALA A 1 82 ? 12.333 7.710 -21.761 1.00 98.62 82 ALA A N 1
ATOM 661 C CA . ALA A 1 82 ? 13.705 7.339 -22.075 1.00 98.62 82 ALA A CA 1
ATOM 662 C C . ALA A 1 82 ? 14.356 8.399 -22.973 1.00 98.62 82 ALA A C 1
ATOM 664 O O . ALA A 1 82 ? 13.903 8.663 -24.085 1.00 98.62 82 ALA A O 1
ATOM 665 N N . THR A 1 83 ? 15.455 8.993 -22.516 1.00 98.19 83 THR A N 1
ATOM 666 C CA . THR A 1 83 ? 16.282 9.927 -23.307 1.00 98.19 83 THR A CA 1
ATOM 667 C C . THR A 1 83 ? 17.621 9.316 -23.729 1.00 98.19 83 THR A C 1
ATOM 669 O O . THR A 1 83 ? 18.412 9.964 -24.412 1.00 98.19 83 THR A O 1
ATOM 672 N N . SER A 1 84 ? 17.869 8.064 -23.342 1.00 98.06 84 SER A N 1
ATOM 673 C CA . SER A 1 84 ? 19.044 7.271 -23.705 1.00 98.06 84 SER A CA 1
ATOM 674 C C . SER A 1 84 ? 18.661 5.789 -23.833 1.00 98.06 84 SER A C 1
ATOM 676 O O . SER A 1 84 ? 17.484 5.455 -23.703 1.00 98.06 84 SER A O 1
ATOM 678 N N . GLU A 1 85 ? 19.631 4.913 -24.099 1.00 97.38 85 GLU A N 1
ATOM 679 C CA . GLU A 1 85 ? 19.431 3.452 -24.155 1.00 97.38 85 GLU A CA 1
ATOM 680 C C . GLU A 1 85 ? 19.357 2.794 -22.766 1.00 97.38 85 GLU A C 1
ATOM 682 O O . GLU A 1 85 ? 19.016 1.618 -22.661 1.00 97.38 85 GLU A O 1
ATOM 687 N N . THR A 1 86 ? 19.639 3.547 -21.700 1.00 98.38 86 THR A N 1
ATOM 688 C CA . THR A 1 86 ? 19.445 3.106 -20.316 1.00 98.38 86 THR A CA 1
ATOM 689 C C . THR A 1 86 ? 18.498 4.061 -19.600 1.00 98.38 86 THR A C 1
ATOM 691 O O . THR A 1 86 ? 18.638 5.286 -19.688 1.00 98.38 86 THR A O 1
ATOM 694 N N . LEU A 1 87 ? 17.558 3.507 -18.841 1.00 98.69 87 LEU A N 1
ATOM 695 C CA . LEU A 1 87 ? 16.628 4.264 -18.011 1.00 98.69 87 LEU A CA 1
ATOM 696 C C . LEU A 1 87 ? 16.612 3.689 -16.596 1.00 98.69 87 LEU A C 1
ATOM 698 O O . LEU A 1 87 ? 16.473 2.485 -16.420 1.00 98.69 87 LEU A O 1
ATOM 702 N N . ILE A 1 88 ? 16.739 4.552 -15.592 1.00 98.75 88 ILE A N 1
ATOM 703 C CA . ILE A 1 88 ? 16.661 4.172 -14.178 1.00 98.75 88 ILE A CA 1
ATOM 704 C C . ILE A 1 88 ? 15.384 4.772 -13.599 1.00 98.75 88 ILE A C 1
ATOM 706 O O . ILE A 1 88 ? 15.147 5.975 -13.729 1.00 98.75 88 ILE A O 1
ATOM 710 N N . ILE A 1 89 ? 14.563 3.935 -12.970 1.00 98.75 89 ILE A N 1
ATOM 711 C CA . ILE A 1 89 ? 13.277 4.310 -12.383 1.00 98.75 89 ILE A CA 1
ATOM 712 C C . ILE A 1 89 ? 13.307 4.022 -10.883 1.00 98.75 89 ILE A C 1
ATOM 714 O O . ILE A 1 89 ? 13.444 2.870 -10.482 1.00 98.75 89 ILE A O 1
ATOM 718 N N . LYS A 1 90 ? 13.119 5.059 -10.057 1.00 98.50 90 LYS A N 1
ATOM 719 C CA . LYS A 1 90 ? 12.876 4.918 -8.612 1.00 98.50 90 LYS A CA 1
ATOM 720 C C . LYS A 1 90 ? 11.433 4.493 -8.380 1.00 98.50 90 LYS A C 1
ATOM 722 O O . LYS A 1 90 ? 10.529 5.316 -8.524 1.00 98.50 90 LYS A O 1
ATOM 727 N N . ILE A 1 91 ? 11.207 3.231 -8.027 1.00 98.44 91 ILE A N 1
ATOM 728 C CA . ILE A 1 91 ? 9.856 2.650 -8.035 1.00 98.44 91 ILE A CA 1
ATOM 729 C C . ILE A 1 91 ? 8.959 3.208 -6.926 1.00 98.44 91 ILE A C 1
ATOM 731 O O . ILE A 1 91 ? 7.748 3.308 -7.100 1.00 98.44 91 ILE A O 1
ATOM 735 N N . MET A 1 92 ? 9.564 3.661 -5.825 1.00 98.19 92 MET A N 1
ATOM 736 C CA . MET A 1 92 ? 8.857 4.264 -4.692 1.00 98.19 92 MET A CA 1
ATOM 737 C C . MET A 1 92 ? 8.634 5.781 -4.826 1.00 98.19 92 MET A C 1
ATOM 739 O O . MET A 1 92 ? 8.088 6.396 -3.907 1.00 98.19 92 MET A O 1
ATOM 743 N N . ASP A 1 93 ? 9.042 6.424 -5.931 1.00 97.81 93 ASP A N 1
ATOM 744 C CA . ASP A 1 93 ? 8.807 7.863 -6.115 1.00 97.81 93 ASP A CA 1
ATOM 745 C C . ASP A 1 93 ? 7.307 8.188 -6.212 1.00 97.81 93 ASP A C 1
ATOM 747 O O . ASP A 1 93 ? 6.608 7.771 -7.134 1.00 97.81 93 ASP A O 1
ATOM 751 N N . GLY A 1 94 ? 6.823 9.006 -5.276 1.00 96.62 94 GLY A N 1
ATOM 752 C CA . GLY A 1 94 ? 5.414 9.385 -5.164 1.00 96.62 94 GLY A CA 1
ATOM 753 C C . GLY A 1 94 ? 4.569 8.469 -4.275 1.00 96.62 94 GLY A C 1
ATOM 754 O O . GLY A 1 94 ? 3.388 8.760 -4.098 1.00 96.62 94 GLY A O 1
ATOM 755 N N . TYR A 1 95 ? 5.157 7.424 -3.685 1.00 98.19 95 TYR A N 1
ATOM 756 C CA . TYR A 1 95 ? 4.493 6.559 -2.709 1.00 98.19 95 TYR A CA 1
ATOM 757 C C . TYR A 1 95 ? 4.869 6.916 -1.270 1.00 98.19 95 TYR A C 1
ATOM 759 O O . TYR A 1 95 ? 5.969 7.398 -0.988 1.00 98.19 95 TYR A O 1
ATOM 767 N N . PHE A 1 96 ? 3.943 6.673 -0.339 1.00 97.88 96 PHE A N 1
ATOM 768 C CA . PHE A 1 96 ? 4.177 6.912 1.079 1.00 97.88 96 PHE A CA 1
ATOM 769 C C . PHE A 1 96 ? 4.900 5.712 1.700 1.00 97.88 96 PHE A C 1
ATOM 771 O O . PHE A 1 96 ? 4.308 4.652 1.894 1.00 97.88 96 PHE A O 1
ATOM 778 N N . LYS A 1 97 ? 6.194 5.883 1.999 1.00 96.88 97 LYS A N 1
ATOM 779 C CA . LYS A 1 97 ? 7.085 4.801 2.459 1.00 96.88 97 LYS A CA 1
ATOM 780 C C . L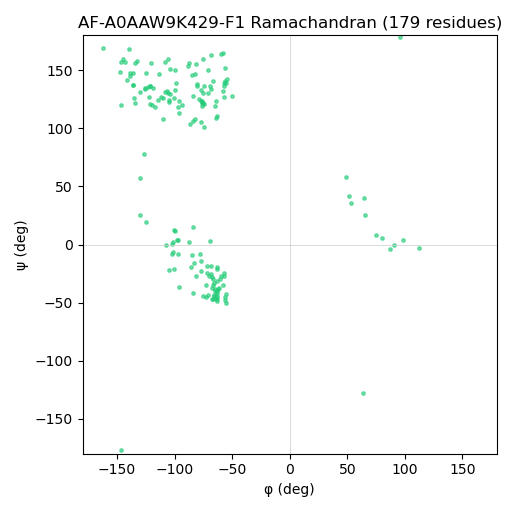YS A 1 97 ? 6.689 4.170 3.795 1.00 96.88 97 LYS A C 1
ATOM 782 O O . LYS A 1 97 ? 7.143 3.075 4.092 1.00 96.88 97 LYS A O 1
ATOM 787 N N . GLU A 1 98 ? 5.874 4.851 4.595 1.00 97.31 98 GLU A N 1
ATOM 788 C CA . GLU A 1 98 ? 5.350 4.292 5.846 1.00 97.31 98 GLU A CA 1
ATOM 789 C C . GLU A 1 98 ? 4.117 3.412 5.619 1.00 97.31 98 GLU A C 1
ATOM 791 O O . GLU A 1 98 ? 3.749 2.659 6.509 1.00 97.31 98 GLU A O 1
ATOM 796 N N . GLN A 1 99 ? 3.475 3.497 4.448 1.00 98.31 99 GLN A N 1
ATOM 797 C CA . GLN A 1 99 ? 2.285 2.712 4.120 1.00 98.31 99 GLN A CA 1
ATOM 798 C C . GLN A 1 99 ? 2.615 1.452 3.326 1.00 98.31 99 GLN A C 1
ATOM 800 O O . GLN A 1 99 ? 1.963 0.424 3.503 1.00 98.31 99 GLN A O 1
ATOM 805 N N . VAL A 1 100 ? 3.596 1.535 2.429 1.00 98.12 100 VAL A N 1
ATOM 806 C CA . VAL A 1 100 ? 3.914 0.464 1.483 1.00 98.12 100 VAL A CA 1
ATOM 807 C C . VAL A 1 100 ? 5.416 0.265 1.328 1.00 98.12 100 VAL A C 1
ATOM 809 O O . VAL A 1 100 ? 6.188 1.225 1.377 1.00 98.12 100 VAL A O 1
ATOM 812 N N . LYS A 1 101 ? 5.817 -0.982 1.077 1.00 97.38 101 LYS A N 1
ATOM 813 C CA . LYS A 1 101 ? 7.201 -1.384 0.800 1.00 97.38 101 LYS A CA 1
ATOM 814 C C . LYS A 1 101 ? 7.233 -2.364 -0.381 1.00 97.38 101 LYS A C 1
ATOM 816 O O . LYS A 1 101 ? 6.395 -3.263 -0.393 1.00 97.38 101 LYS A O 1
ATOM 821 N N . PRO A 1 102 ? 8.172 -2.247 -1.341 1.00 98.06 102 PRO A N 1
ATOM 822 C CA . PRO A 1 102 ? 8.313 -3.238 -2.406 1.00 98.06 102 PRO A CA 1
ATOM 823 C C . PRO A 1 102 ? 8.497 -4.651 -1.845 1.00 98.06 102 PRO A C 1
ATOM 825 O O . PRO A 1 102 ? 9.232 -4.847 -0.874 1.00 98.06 102 PRO A O 1
ATOM 828 N N . ASP A 1 103 ? 7.839 -5.626 -2.463 1.00 97.69 103 ASP A N 1
ATOM 829 C CA . ASP A 1 103 ? 8.028 -7.036 -2.150 1.00 97.69 103 ASP A CA 1
ATOM 830 C C . ASP A 1 103 ? 9.196 -7.609 -2.959 1.00 97.69 103 ASP A C 1
ATOM 832 O O . ASP A 1 103 ? 9.081 -7.861 -4.158 1.00 97.69 103 ASP A O 1
ATOM 836 N N . SER A 1 104 ? 10.324 -7.783 -2.274 1.00 94.69 104 SER A N 1
ATOM 837 C CA . SER A 1 104 ? 11.537 -8.453 -2.753 1.00 94.69 104 SER A CA 1
ATOM 838 C C . SER A 1 104 ? 11.698 -9.875 -2.200 1.00 94.69 104 SER A C 1
ATOM 840 O O . SER A 1 104 ? 12.699 -10.527 -2.497 1.00 94.69 104 SER A O 1
ATOM 842 N N . TYR A 1 105 ? 10.752 -10.356 -1.383 1.00 94.88 105 TYR A N 1
ATOM 843 C CA . TYR A 1 105 ? 10.774 -11.722 -0.855 1.00 94.88 105 TYR A CA 1
ATOM 844 C C . TYR A 1 105 ? 10.373 -12.721 -1.943 1.00 94.88 105 TYR A C 1
ATOM 846 O O . TYR A 1 105 ? 11.033 -13.747 -2.121 1.00 94.88 105 TYR A O 1
ATOM 854 N N . HIS A 1 106 ? 9.322 -12.395 -2.699 1.00 95.56 106 HIS A N 1
ATOM 855 C CA . HIS A 1 106 ? 8.931 -13.144 -3.889 1.00 95.56 106 HIS A CA 1
ATOM 856 C C . HIS A 1 106 ? 9.779 -12.741 -5.103 1.00 95.56 106 HIS A C 1
ATOM 858 O O . HIS A 1 106 ? 10.322 -11.637 -5.172 1.00 95.56 106 HIS A O 1
ATOM 864 N N . ASP A 1 107 ? 9.902 -13.644 -6.083 1.00 97.38 107 ASP A N 1
ATOM 865 C CA . ASP A 1 107 ? 10.727 -13.395 -7.267 1.00 97.38 107 ASP A CA 1
ATOM 866 C C . ASP A 1 107 ? 10.178 -12.221 -8.090 1.00 97.38 107 ASP A C 1
ATOM 868 O O . ASP A 1 107 ? 9.171 -12.321 -8.796 1.00 97.38 107 ASP A O 1
ATOM 872 N N . VAL A 1 108 ? 10.895 -11.098 -8.053 1.00 97.88 108 VAL A N 1
ATOM 873 C CA . VAL A 1 108 ? 10.547 -9.890 -8.806 1.00 97.88 108 VAL A CA 1
ATOM 874 C C . VAL A 1 108 ? 10.441 -10.148 -10.312 1.00 97.88 108 VAL A C 1
ATOM 876 O O . VAL A 1 108 ? 9.704 -9.448 -10.995 1.00 97.88 108 VAL A O 1
ATOM 879 N N . LYS A 1 109 ? 11.146 -11.140 -10.868 1.00 97.81 109 LYS A N 1
ATOM 880 C CA . LYS A 1 109 ? 11.064 -11.485 -12.297 1.00 97.81 109 LYS A CA 1
ATOM 881 C C . LYS A 1 109 ? 9.817 -12.274 -12.658 1.00 97.81 109 LYS A C 1
ATOM 883 O O . LYS A 1 109 ? 9.432 -12.263 -13.824 1.00 97.81 109 LYS A O 1
ATOM 888 N N . GLU A 1 110 ? 9.211 -12.948 -11.691 1.00 97.94 110 GLU A N 1
ATOM 889 C CA . GLU A 1 110 ? 7.947 -13.653 -11.872 1.00 97.94 110 GLU A CA 1
ATOM 890 C C . GLU A 1 110 ? 6.762 -12.696 -11.716 1.00 97.94 110 GLU A C 1
ATOM 892 O O . GLU A 1 110 ? 5.826 -12.741 -12.513 1.00 97.94 110 GLU A O 1
ATOM 897 N N . PHE A 1 111 ? 6.822 -11.806 -10.722 1.00 98.19 111 PHE A N 1
ATOM 898 C CA . PHE A 1 111 ? 5.672 -10.990 -10.333 1.00 98.19 111 PHE A CA 1
ATOM 899 C C . PHE A 1 111 ? 5.691 -9.558 -10.878 1.00 98.19 111 PHE A C 1
ATOM 901 O O . PHE A 1 111 ? 4.644 -8.926 -10.923 1.00 98.19 111 PHE A O 1
ATOM 908 N N . TRP A 1 112 ? 6.831 -8.990 -11.281 1.00 98.69 112 TRP A N 1
ATOM 909 C CA . TRP A 1 112 ? 6.878 -7.592 -11.730 1.00 98.69 112 TRP A CA 1
ATOM 910 C C . TRP A 1 112 ? 6.986 -7.479 -13.250 1.00 98.69 112 TRP A C 1
ATOM 912 O O . TRP A 1 112 ? 7.597 -8.307 -13.925 1.00 98.69 112 TRP A O 1
ATOM 922 N N . GLU A 1 113 ? 6.457 -6.383 -13.792 1.00 98.75 113 GLU A N 1
ATOM 923 C CA . GLU A 1 113 ? 6.515 -6.085 -15.222 1.00 98.75 113 GLU A CA 1
ATOM 924 C C . GLU A 1 113 ? 7.116 -4.707 -15.478 1.00 98.75 113 GLU A C 1
ATOM 926 O O . GLU A 1 113 ? 6.701 -3.703 -14.900 1.00 98.75 113 GLU A O 1
ATOM 931 N N . VAL A 1 114 ? 8.047 -4.637 -16.427 1.00 98.88 114 VAL A N 1
ATOM 932 C CA . VAL A 1 114 ? 8.465 -3.377 -17.044 1.00 98.88 114 VAL A CA 1
ATOM 933 C C . VAL A 1 114 ? 7.757 -3.267 -18.385 1.00 98.88 114 VAL A C 1
ATOM 935 O O . VAL A 1 114 ? 7.857 -4.172 -19.209 1.00 98.88 114 VAL A O 1
ATOM 938 N N . ILE A 1 115 ? 7.044 -2.168 -18.620 1.00 98.81 115 ILE A N 1
ATOM 939 C CA . ILE A 1 115 ? 6.209 -1.994 -19.814 1.00 98.81 115 ILE A CA 1
ATOM 940 C C . ILE A 1 115 ? 6.654 -0.746 -20.568 1.00 98.81 115 ILE A C 1
ATOM 942 O O . ILE A 1 115 ? 6.696 0.344 -19.995 1.00 98.81 115 ILE A O 1
ATOM 946 N N . ASP A 1 116 ? 6.933 -0.902 -21.861 1.00 98.81 116 ASP A N 1
ATOM 947 C CA . ASP A 1 116 ? 7.038 0.199 -22.818 1.00 98.81 116 ASP A CA 1
ATOM 948 C C . ASP A 1 116 ? 5.620 0.689 -23.124 1.00 98.81 116 ASP A C 1
ATOM 950 O O . ASP A 1 116 ? 4.868 0.068 -23.873 1.00 98.81 116 ASP A O 1
ATOM 954 N N . ARG A 1 117 ? 5.210 1.796 -22.510 1.00 98.69 117 ARG A N 1
ATOM 955 C CA . ARG 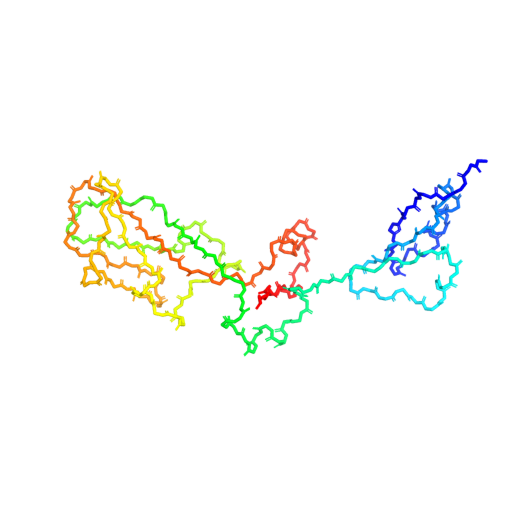A 1 117 ? 3.854 2.345 -22.628 1.00 98.69 117 ARG A CA 1
ATOM 956 C C . ARG A 1 117 ? 3.570 2.963 -23.990 1.00 98.69 117 ARG A C 1
ATOM 958 O O . ARG A 1 117 ? 2.404 3.116 -24.341 1.00 98.69 117 ARG A O 1
ATOM 965 N N . THR A 1 118 ? 4.600 3.285 -24.768 1.00 98.69 118 THR A N 1
ATOM 966 C CA . THR A 1 118 ? 4.442 3.806 -26.130 1.00 98.69 118 THR A CA 1
ATOM 967 C C . THR A 1 118 ? 3.995 2.713 -27.099 1.00 98.69 118 THR A C 1
ATOM 969 O O . THR A 1 118 ? 3.209 2.980 -28.006 1.00 98.69 118 THR A O 1
ATOM 972 N N . THR A 1 119 ? 4.465 1.481 -26.902 1.00 98.38 119 THR A N 1
ATOM 973 C CA . THR A 1 119 ? 4.128 0.325 -27.754 1.00 98.38 119 THR A CA 1
ATOM 974 C C . THR A 1 119 ? 3.139 -0.647 -27.112 1.00 98.38 119 THR A C 1
ATOM 976 O O . THR A 1 119 ? 2.457 -1.381 -27.822 1.00 98.38 119 THR A O 1
ATOM 979 N N . GLY A 1 120 ? 3.038 -0.642 -25.783 1.00 98.31 120 GLY A N 1
ATOM 980 C CA . GLY A 1 120 ? 2.305 -1.628 -24.992 1.00 98.31 120 GLY A CA 1
ATOM 981 C C . GLY A 1 120 ? 3.064 -2.943 -24.775 1.00 98.31 120 GLY A C 1
ATOM 982 O O . GLY A 1 120 ? 2.484 -3.879 -24.232 1.00 98.31 120 GLY A O 1
ATOM 983 N N . GLU A 1 121 ? 4.327 -3.040 -25.200 1.00 98.44 121 GLU A N 1
ATOM 984 C CA . GLU A 1 121 ? 5.132 -4.259 -25.080 1.00 98.44 121 GLU A CA 1
ATOM 985 C C . GLU A 1 121 ? 5.713 -4.415 -23.665 1.00 98.44 121 GLU A C 1
ATOM 987 O O . GLU A 1 121 ? 6.253 -3.469 -23.083 1.00 98.44 121 GLU A O 1
ATOM 992 N N . VAL A 1 122 ? 5.645 -5.637 -23.126 1.00 98.56 122 VAL A N 1
ATOM 993 C CA . VAL A 1 122 ? 6.370 -6.014 -21.905 1.00 98.56 122 VAL A CA 1
ATOM 994 C C . VAL A 1 122 ? 7.845 -6.203 -22.249 1.00 98.56 122 VAL A C 1
ATOM 996 O O . VAL A 1 122 ? 8.199 -6.893 -23.209 1.00 98.56 122 VAL A O 1
ATOM 999 N N . ILE A 1 123 ? 8.716 -5.584 -21.462 1.00 98.56 123 ILE A N 1
ATOM 1000 C CA . ILE A 1 123 ? 10.162 -5.669 -21.619 1.00 98.56 123 ILE A CA 1
ATOM 1001 C C . ILE A 1 123 ? 10.668 -7.004 -21.074 1.00 98.56 123 ILE A C 1
ATOM 1003 O O . ILE A 1 123 ? 10.321 -7.418 -19.969 1.00 98.56 123 ILE A O 1
ATOM 1007 N N . GLY A 1 124 ? 11.519 -7.667 -21.863 1.00 98.25 124 GLY A N 1
ATOM 1008 C CA . GLY A 1 124 ? 12.119 -8.953 -21.512 1.00 98.25 124 GLY A CA 1
ATOM 1009 C C . GLY A 1 124 ? 12.840 -8.924 -20.163 1.00 98.25 124 GLY A C 1
ATOM 1010 O O . GLY A 1 124 ? 13.477 -7.933 -19.803 1.00 98.25 124 GLY A O 1
ATOM 1011 N N . LEU A 1 125 ? 12.741 -10.025 -19.415 1.00 98.00 125 LEU A N 1
ATOM 1012 C CA . LEU A 1 125 ? 13.264 -10.146 -18.050 1.00 98.00 125 LEU A CA 1
ATOM 1013 C C . LEU A 1 125 ? 14.783 -9.931 -17.956 1.00 98.00 125 LEU A C 1
ATOM 1015 O O . LEU A 1 125 ? 15.269 -9.485 -16.920 1.00 98.00 125 LEU A O 1
ATOM 1019 N N . ASP A 1 126 ? 15.518 -10.206 -19.031 1.00 97.94 126 ASP A N 1
ATOM 1020 C CA . ASP A 1 126 ? 16.964 -10.016 -19.177 1.00 97.94 126 ASP A CA 1
ATOM 1021 C C . ASP A 1 126 ? 17.376 -8.553 -19.420 1.00 97.94 126 ASP A C 1
ATOM 1023 O O . ASP A 1 126 ? 18.549 -8.202 -19.284 1.00 97.94 126 ASP A O 1
ATOM 1027 N N . LYS A 1 127 ? 16.417 -7.682 -19.753 1.00 98.31 127 LYS A N 1
ATOM 1028 C CA . LYS A 1 127 ? 16.656 -6.274 -20.100 1.00 98.31 127 LYS A CA 1
ATOM 1029 C C . LYS A 1 127 ? 16.451 -5.300 -18.954 1.00 98.31 127 LYS A C 1
ATOM 1031 O O . LYS A 1 127 ? 16.556 -4.094 -19.158 1.00 98.31 127 LYS A O 1
ATOM 1036 N N . TRP A 1 128 ? 16.165 -5.780 -17.755 1.00 98.69 128 TRP A N 1
ATOM 1037 C CA . TRP A 1 128 ? 16.074 -4.911 -16.592 1.00 98.69 128 TRP A CA 1
ATOM 1038 C C . TRP A 1 128 ? 16.580 -5.605 -15.337 1.00 98.69 128 TRP A C 1
ATOM 1040 O O . TRP A 1 128 ? 16.646 -6.826 -15.287 1.00 98.69 128 TRP A O 1
ATOM 1050 N N . GLU A 1 129 ? 16.945 -4.846 -14.314 1.00 98.44 129 GLU A N 1
ATOM 1051 C CA . GLU A 1 129 ? 17.419 -5.350 -13.019 1.00 98.44 129 GLU A CA 1
ATOM 1052 C C . GLU A 1 129 ? 16.857 -4.463 -11.903 1.00 98.44 129 GLU A C 1
ATOM 1054 O O . GLU A 1 129 ? 16.753 -3.248 -12.084 1.00 98.44 129 GLU A O 1
ATOM 1059 N N . TYR A 1 130 ? 16.479 -5.068 -10.775 1.00 98.56 130 TYR A N 1
ATOM 1060 C CA . TYR A 1 130 ? 16.028 -4.354 -9.579 1.00 98.56 130 TYR A CA 1
ATOM 1061 C C . TYR A 1 130 ? 17.167 -4.262 -8.559 1.00 98.56 130 TYR A C 1
ATOM 1063 O O . TYR A 1 130 ? 17.836 -5.257 -8.282 1.00 98.56 130 TYR A O 1
ATOM 1071 N N . ASN A 1 131 ? 17.374 -3.069 -8.009 1.00 98.19 131 ASN A N 1
ATOM 1072 C CA . ASN A 1 131 ? 18.281 -2.795 -6.906 1.00 98.19 131 ASN A CA 1
ATOM 1073 C C . ASN A 1 131 ? 17.463 -2.449 -5.656 1.00 98.19 131 ASN A C 1
ATOM 1075 O O . ASN A 1 131 ? 16.901 -1.356 -5.557 1.00 98.19 131 ASN A O 1
ATOM 1079 N N . GLU A 1 132 ? 17.441 -3.380 -4.705 1.00 96.50 132 GLU A N 1
ATOM 1080 C CA . GLU A 1 132 ? 16.693 -3.259 -3.453 1.00 96.50 132 GLU A CA 1
ATOM 1081 C C . GLU A 1 132 ? 17.225 -2.156 -2.529 1.00 96.50 132 GLU A C 1
ATOM 1083 O O . GLU A 1 132 ? 16.438 -1.471 -1.887 1.00 96.50 132 GLU A O 1
ATOM 1088 N N . GLU A 1 133 ? 18.539 -1.911 -2.489 1.00 96.00 133 GLU A N 1
ATOM 1089 C CA . GLU A 1 133 ? 19.109 -0.862 -1.629 1.00 96.00 133 GLU A CA 1
ATOM 1090 C C . GLU A 1 133 ? 18.703 0.548 -2.085 1.00 96.00 133 GLU A C 1
ATOM 1092 O O . GLU A 1 133 ? 18.643 1.480 -1.280 1.00 96.00 133 GLU A O 1
ATOM 1097 N N . ALA A 1 134 ? 18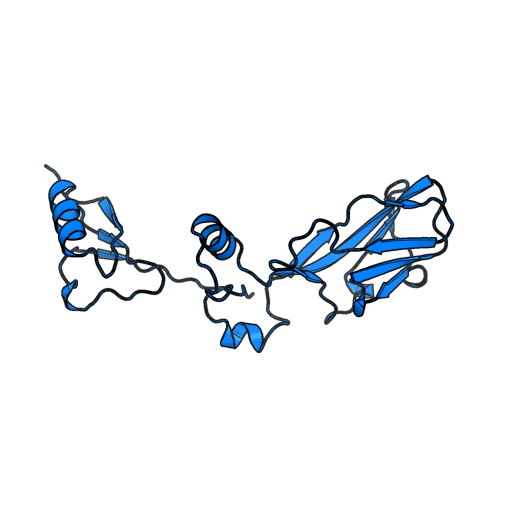.441 0.711 -3.384 1.00 96.94 134 ALA A N 1
ATOM 1098 C CA . ALA A 1 134 ? 18.123 1.994 -3.998 1.00 96.94 134 ALA A CA 1
ATOM 1099 C C . ALA A 1 134 ? 16.625 2.194 -4.296 1.00 96.94 134 ALA A C 1
ATOM 1101 O O . ALA A 1 134 ? 16.241 3.306 -4.665 1.00 96.94 134 ALA A O 1
ATOM 1102 N N . ASP A 1 135 ? 15.784 1.162 -4.141 1.00 97.25 135 ASP A N 1
ATOM 1103 C CA . ASP A 1 135 ? 14.411 1.112 -4.669 1.00 97.25 135 ASP A CA 1
ATOM 1104 C C . ASP A 1 135 ? 14.367 1.452 -6.182 1.00 97.25 135 ASP A C 1
ATOM 1106 O O . ASP A 1 135 ? 13.517 2.225 -6.641 1.00 97.25 135 ASP A O 1
ATOM 1110 N N . GLU A 1 136 ? 15.316 0.938 -6.975 1.00 98.50 136 GLU A N 1
ATOM 1111 C CA . GLU A 1 136 ? 15.506 1.329 -8.383 1.00 98.50 136 GLU A CA 1
ATOM 1112 C C . GLU A 1 136 ? 15.430 0.148 -9.352 1.00 98.50 136 GLU A C 1
ATOM 1114 O O . GLU A 1 136 ? 16.061 -0.885 -9.151 1.00 98.50 136 GLU A O 1
ATOM 1119 N N . VAL A 1 137 ? 14.722 0.331 -10.468 1.00 98.81 137 VAL A N 1
ATOM 1120 C CA . VAL A 1 137 ? 14.773 -0.568 -11.625 1.00 98.81 137 VAL A CA 1
ATOM 1121 C C . VAL A 1 137 ? 15.582 0.087 -12.735 1.00 98.81 137 VAL A C 1
ATOM 1123 O O . VAL A 1 137 ? 15.247 1.174 -13.207 1.00 98.81 137 VAL A O 1
ATOM 1126 N N . THR A 1 138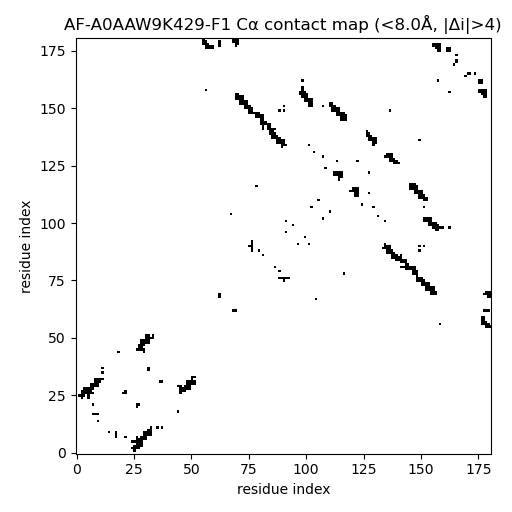 ? 16.640 -0.590 -13.174 1.00 98.81 138 THR A N 1
ATOM 1127 C CA . THR A 1 138 ? 17.432 -0.197 -14.344 1.00 98.81 138 THR A CA 1
ATOM 1128 C C . THR A 1 138 ? 16.953 -0.975 -15.558 1.00 98.81 138 THR A C 1
ATOM 1130 O O . THR A 1 138 ? 16.976 -2.199 -15.536 1.00 98.81 138 THR A O 1
ATOM 1133 N N . ILE A 1 139 ? 16.563 -0.278 -16.620 1.00 98.75 139 ILE A N 1
ATOM 1134 C CA . ILE A 1 139 ? 16.123 -0.826 -17.905 1.00 98.75 139 ILE A CA 1
ATOM 1135 C C . ILE A 1 139 ? 17.220 -0.555 -18.939 1.00 98.75 139 ILE A C 1
ATOM 1137 O O . ILE A 1 139 ? 17.712 0.570 -19.037 1.00 98.75 139 ILE A O 1
ATOM 1141 N N . LYS A 1 140 ? 17.600 -1.582 -19.697 1.00 98.31 140 LYS A N 1
ATOM 1142 C CA . LYS A 1 140 ? 18.605 -1.559 -20.768 1.00 98.31 140 LYS A CA 1
ATOM 1143 C C . LYS A 1 140 ? 17.921 -1.616 -22.137 1.00 98.31 140 LYS A C 1
ATOM 1145 O O . LYS A 1 140 ? 16.786 -2.079 -22.256 1.00 98.31 140 LYS A O 1
ATOM 1150 N N . ASP A 1 141 ? 18.636 -1.184 -23.170 1.00 97.31 141 ASP A N 1
ATOM 1151 C CA . ASP A 1 141 ? 18.179 -1.127 -24.563 1.00 97.31 141 ASP A CA 1
ATOM 1152 C C . ASP A 1 141 ? 16.845 -0.377 -24.752 1.00 97.31 141 ASP A C 1
ATOM 1154 O O . ASP A 1 141 ? 16.011 -0.764 -25.582 1.00 97.31 141 ASP A O 1
ATOM 1158 N N . THR A 1 142 ? 16.601 0.680 -23.972 1.00 98.12 142 THR A N 1
ATOM 1159 C CA . THR A 1 142 ? 15.378 1.477 -24.106 1.00 98.12 142 THR A CA 1
ATOM 1160 C C . THR A 1 142 ? 15.343 2.213 -25.440 1.00 98.12 142 THR A C 1
ATOM 1162 O O . THR A 1 142 ? 16.341 2.766 -25.906 1.00 98.12 142 THR A O 1
ATOM 1165 N N . LYS A 1 143 ? 14.160 2.274 -26.056 1.00 98.44 143 LYS A N 1
ATOM 1166 C CA . LYS A 1 143 ? 13.933 3.078 -27.258 1.00 98.44 143 LYS A CA 1
ATOM 1167 C C . LYS A 1 143 ? 13.821 4.540 -26.837 1.00 98.44 143 LYS A C 1
ATOM 1169 O O . LYS A 1 143 ? 12.942 4.911 -26.062 1.00 98.44 143 LYS A O 1
ATOM 1174 N N . ILE A 1 144 ? 14.722 5.379 -27.343 1.00 98.25 144 ILE A N 1
ATOM 1175 C CA . ILE A 1 144 ? 14.707 6.814 -27.045 1.00 98.25 144 ILE A CA 1
ATOM 1176 C C . ILE A 1 144 ? 13.346 7.398 -27.459 1.00 98.25 144 ILE A C 1
ATOM 1178 O O . ILE A 1 144 ? 12.837 7.103 -28.541 1.00 98.25 144 ILE A O 1
ATOM 1182 N N . TRP A 1 145 ? 12.788 8.240 -26.591 1.00 98.31 145 TRP A N 1
ATOM 1183 C CA . TRP A 1 145 ? 11.480 8.895 -26.687 1.00 98.31 145 TRP A CA 1
ATOM 1184 C C . TRP A 1 145 ? 10.264 8.007 -26.421 1.00 98.31 145 TRP A C 1
ATOM 1186 O O . TRP A 1 145 ? 9.138 8.471 -26.587 1.00 98.31 145 TRP A O 1
ATOM 1196 N N . HIS A 1 146 ? 10.471 6.771 -25.967 1.00 98.75 146 HIS A N 1
ATOM 1197 C CA . HIS A 1 146 ? 9.395 5.952 -25.421 1.00 98.75 146 HIS A CA 1
ATOM 1198 C C . HIS A 1 146 ? 9.219 6.201 -23.921 1.00 98.75 146 HIS A C 1
ATOM 1200 O O . HIS A 1 146 ? 10.158 6.594 -23.224 1.00 98.75 146 HIS A O 1
ATOM 1206 N N . GLU A 1 147 ? 8.009 5.967 -23.423 1.00 98.75 147 GLU A N 1
ATOM 1207 C CA . GLU A 1 147 ? 7.697 6.009 -21.996 1.00 98.75 147 GLU A CA 1
ATOM 1208 C C . GLU A 1 147 ? 7.674 4.605 -21.400 1.00 98.75 147 GLU A C 1
ATOM 1210 O O . GLU A 1 147 ? 7.122 3.682 -21.993 1.00 98.75 147 GLU A O 1
ATOM 1215 N N . TYR A 1 148 ? 8.221 4.461 -20.198 1.00 98.88 148 TYR A N 1
ATOM 1216 C CA . TYR A 1 148 ? 8.299 3.196 -19.479 1.00 98.88 148 TYR A CA 1
ATOM 1217 C C . TYR A 1 148 ? 7.675 3.315 -18.091 1.00 98.88 148 TYR A C 1
ATOM 1219 O O . TYR A 1 148 ? 7.747 4.366 -17.449 1.00 98.88 148 TYR A O 1
ATOM 1227 N N . THR A 1 149 ? 7.088 2.220 -17.618 1.00 98.88 149 THR A N 1
ATOM 1228 C CA . THR A 1 149 ? 6.620 2.071 -16.233 1.00 98.88 149 THR A CA 1
ATOM 1229 C C . THR A 1 149 ? 7.052 0.728 -15.673 1.00 98.88 149 THR A C 1
ATOM 1231 O O . THR A 1 149 ? 7.192 -0.229 -16.436 1.00 98.88 149 THR A O 1
ATOM 1234 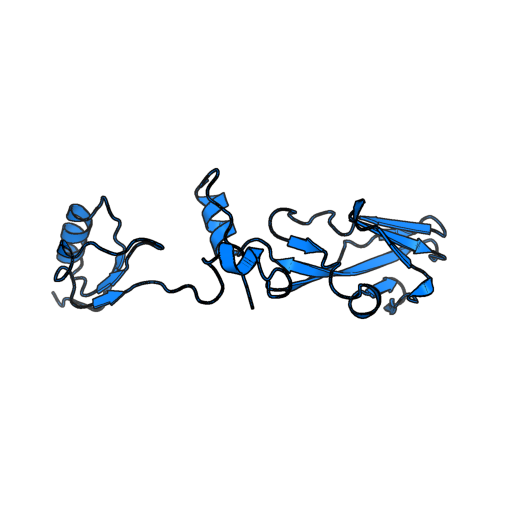N N . VAL A 1 150 ? 7.139 0.638 -14.351 1.00 98.81 150 VAL A N 1
ATOM 1235 C CA . VAL A 1 150 ? 7.254 -0.634 -13.631 1.00 98.81 150 VAL A CA 1
ATOM 1236 C C . VAL A 1 150 ? 5.951 -0.892 -12.881 1.00 98.81 150 VAL A C 1
ATOM 1238 O O . VAL A 1 150 ? 5.514 -0.028 -12.121 1.00 98.81 150 VAL A O 1
ATOM 1241 N N . SER A 1 151 ? 5.339 -2.052 -13.102 1.00 98.69 151 SER A N 1
ATOM 1242 C CA . SER A 1 151 ? 4.298 -2.623 -12.246 1.00 98.69 151 SER A CA 1
ATOM 1243 C C . SER A 1 151 ? 4.983 -3.553 -11.247 1.00 98.69 151 SER A C 1
ATOM 1245 O O . SER A 1 151 ? 5.652 -4.494 -11.668 1.00 98.69 151 SER A O 1
ATOM 1247 N N . PHE A 1 152 ? 4.856 -3.293 -9.950 1.00 98.69 152 PHE A N 1
ATOM 1248 C CA . PHE A 1 152 ? 5.569 -4.034 -8.910 1.00 98.69 152 PHE A CA 1
ATOM 1249 C C . PHE A 1 152 ? 4.650 -4.380 -7.743 1.00 98.69 152 PHE A C 1
ATOM 1251 O O . PHE A 1 152 ? 3.716 -3.637 -7.436 1.00 98.69 152 PHE A O 1
ATOM 1258 N N . LEU A 1 153 ? 4.910 -5.519 -7.110 1.00 98.31 153 LEU A N 1
ATOM 1259 C CA . LEU A 1 153 ? 4.183 -5.951 -5.925 1.00 98.31 153 LEU A CA 1
ATOM 1260 C C . LEU A 1 153 ? 4.747 -5.230 -4.695 1.00 98.31 153 LEU A C 1
ATOM 1262 O O . LEU A 1 153 ? 5.963 -5.062 -4.567 1.00 98.31 153 LEU A O 1
ATOM 1266 N N . ALA A 1 154 ? 3.872 -4.776 -3.805 1.00 98.38 154 ALA A N 1
ATOM 1267 C CA . ALA A 1 154 ? 4.255 -4.104 -2.573 1.00 98.38 154 ALA A CA 1
ATOM 1268 C C . ALA A 1 154 ? 3.430 -4.621 -1.395 1.00 98.38 154 ALA A C 1
ATOM 1270 O O . ALA A 1 154 ? 2.210 -4.756 -1.503 1.00 98.38 154 ALA A O 1
ATOM 1271 N N . TYR A 1 155 ? 4.093 -4.848 -0.263 1.00 98.38 155 TYR A N 1
ATOM 1272 C CA . TYR A 1 155 ? 3.439 -5.073 1.019 1.00 98.38 155 TYR A CA 1
ATOM 1273 C C . TYR A 1 155 ? 2.784 -3.781 1.508 1.00 98.38 155 TYR A C 1
ATOM 1275 O O . TYR A 1 155 ? 3.403 -2.713 1.482 1.00 98.38 155 TYR A O 1
ATOM 1283 N N . CYS A 1 156 ? 1.559 -3.892 2.007 1.00 98.19 156 CYS A N 1
ATOM 1284 C CA . CYS A 1 156 ? 0.890 -2.885 2.815 1.00 98.1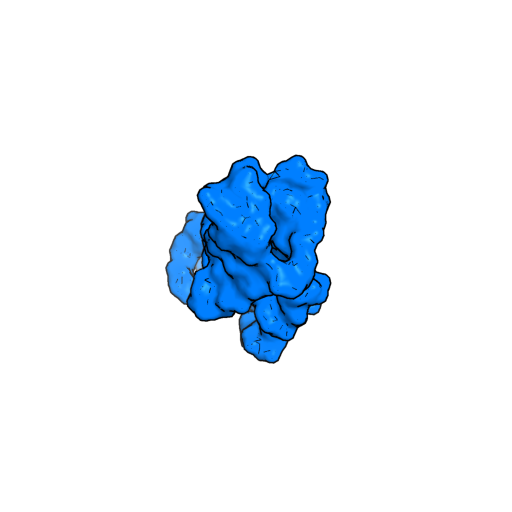9 156 CYS A CA 1
ATOM 1285 C C . CYS A 1 156 ? 1.373 -3.041 4.260 1.00 98.19 156 CYS A C 1
ATOM 1287 O O . CYS A 1 156 ? 1.008 -3.992 4.940 1.00 98.19 156 CYS A O 1
ATOM 1289 N N . ILE A 1 157 ? 2.189 -2.105 4.738 1.00 97.88 157 ILE A N 1
ATOM 1290 C CA . ILE A 1 157 ? 2.783 -2.140 6.086 1.00 97.88 157 ILE A CA 1
ATOM 1291 C C . ILE A 1 157 ? 2.060 -1.220 7.080 1.00 97.88 157 ILE A C 1
ATOM 1293 O O . ILE A 1 157 ? 2.449 -1.131 8.240 1.00 97.88 157 ILE A O 1
ATOM 1297 N N . TRP A 1 158 ? 0.991 -0.549 6.641 1.00 98.25 158 TRP A N 1
ATOM 1298 C CA . TRP A 1 158 ? 0.123 0.253 7.499 1.00 98.25 158 TRP A CA 1
ATOM 1299 C C . TRP A 1 158 ? -1.326 0.205 7.002 1.00 98.25 158 TRP A C 1
ATOM 1301 O O . TRP A 1 158 ? -1.614 0.608 5.872 1.00 98.25 158 TRP A O 1
ATOM 1311 N N . ASP A 1 159 ? -2.248 -0.280 7.842 1.00 97.81 159 ASP A N 1
ATOM 1312 C CA . ASP A 1 159 ? -3.673 -0.363 7.516 1.00 97.81 159 ASP A CA 1
ATOM 1313 C C . ASP A 1 159 ? -4.214 1.025 7.139 1.00 97.81 159 ASP A C 1
ATOM 1315 O O . ASP A 1 159 ? -4.091 1.965 7.929 1.00 97.81 159 ASP A O 1
ATOM 1319 N N . PRO A 1 160 ? -4.867 1.186 5.975 1.00 97.25 160 PRO A N 1
ATOM 1320 C CA . PRO A 1 160 ? -5.288 2.497 5.492 1.00 97.25 160 PRO A CA 1
ATOM 1321 C C . PRO A 1 160 ? -6.310 3.190 6.403 1.00 97.25 160 PRO A C 1
ATOM 1323 O O . PRO A 1 160 ? -6.308 4.420 6.487 1.00 97.25 160 PRO A O 1
ATOM 1326 N N . THR A 1 161 ? -7.173 2.439 7.099 1.00 96.12 161 THR A N 1
ATOM 1327 C CA . THR A 1 161 ? -8.169 3.030 8.010 1.00 96.12 161 THR A CA 1
ATOM 1328 C C . THR A 1 161 ? -7.490 3.553 9.272 1.00 96.12 161 THR A C 1
ATOM 1330 O O . THR A 1 161 ? -7.764 4.670 9.719 1.00 96.12 161 THR A O 1
ATOM 1333 N N . GLN A 1 162 ? -6.586 2.762 9.845 1.00 96.00 162 GLN A N 1
ATOM 1334 C CA . GLN A 1 162 ? -5.807 3.134 11.016 1.00 96.00 162 GLN A CA 1
ATOM 1335 C C . GLN A 1 162 ? -4.856 4.288 10.692 1.00 96.00 162 GLN A C 1
ATOM 1337 O O . GLN A 1 162 ? -4.863 5.269 11.430 1.00 96.00 162 GLN A O 1
ATOM 1342 N N . MET A 1 163 ? -4.160 4.242 9.553 1.00 97.94 163 MET A N 1
ATOM 1343 C CA . MET A 1 163 ? -3.317 5.323 9.034 1.00 97.94 163 MET A CA 1
ATOM 1344 C C . MET A 1 163 ? -4.097 6.628 8.893 1.00 97.94 163 MET A C 1
ATOM 1346 O O . MET A 1 163 ? -3.670 7.666 9.400 1.00 97.94 163 MET A O 1
ATOM 1350 N N . TYR A 1 164 ? -5.265 6.588 8.242 1.00 97.88 164 TYR A N 1
ATOM 1351 C CA . TYR A 1 164 ? -6.118 7.766 8.104 1.00 97.88 164 TYR A CA 1
ATOM 1352 C C . TYR A 1 164 ? -6.465 8.361 9.472 1.00 97.88 164 TYR A C 1
ATOM 1354 O O . TYR A 1 164 ? -6.305 9.566 9.673 1.00 97.88 164 TYR A O 1
ATOM 1362 N N . ASN A 1 165 ? -6.893 7.532 10.426 1.00 95.12 165 ASN A N 1
ATOM 1363 C CA . ASN A 1 165 ? -7.232 7.991 11.772 1.00 95.12 165 ASN A CA 1
ATOM 1364 C C . ASN A 1 165 ? -6.013 8.531 12.530 1.00 95.12 165 ASN A C 1
ATOM 1366 O O . ASN A 1 165 ? -6.134 9.548 13.212 1.00 95.12 165 ASN A O 1
ATOM 1370 N N . HIS A 1 166 ? -4.857 7.882 12.397 1.00 96.62 166 HIS A N 1
ATOM 1371 C CA . HIS A 1 166 ? -3.604 8.263 13.045 1.00 96.62 166 HIS A CA 1
ATOM 1372 C C . HIS A 1 166 ? -3.120 9.628 12.579 1.00 96.62 166 HIS A C 1
ATOM 1374 O O . HIS A 1 166 ? -2.842 10.495 13.406 1.00 96.62 166 HIS A O 1
ATOM 1380 N N . ILE A 1 167 ? -3.089 9.845 11.263 1.00 97.06 167 ILE A N 1
ATOM 1381 C CA . ILE A 1 167 ? -2.683 11.117 10.659 1.00 97.06 167 ILE A CA 1
ATOM 1382 C C . ILE A 1 167 ? -3.715 12.205 10.974 1.00 97.06 167 ILE A C 1
ATOM 1384 O O . ILE A 1 167 ? -3.352 13.292 11.417 1.00 97.06 167 ILE A O 1
ATOM 1388 N N . THR A 1 168 ? -5.008 11.913 10.795 1.00 97.88 168 THR A N 1
ATOM 1389 C CA . THR A 1 168 ? -6.091 12.896 10.989 1.00 97.88 168 THR A CA 1
ATOM 1390 C C . THR A 1 168 ? -6.171 13.387 12.430 1.00 97.88 168 THR A C 1
ATOM 1392 O O . THR A 1 168 ? -6.382 14.575 12.664 1.00 97.88 168 THR A O 1
ATOM 1395 N N . ASN A 1 169 ? -5.988 12.489 13.400 1.00 95.44 169 ASN A N 1
ATOM 1396 C CA . ASN A 1 169 ? -6.070 12.819 14.823 1.00 95.44 169 ASN A CA 1
ATOM 1397 C C . ASN A 1 169 ? -4.698 13.059 15.470 1.00 95.44 169 ASN A C 1
ATOM 1399 O O . ASN A 1 169 ? -4.636 13.280 16.677 1.00 95.44 169 ASN A O 1
ATOM 1403 N N . ASN A 1 170 ? -3.617 13.019 14.685 1.00 96.38 170 ASN A N 1
ATOM 1404 C CA . ASN A 1 170 ? -2.240 13.201 15.133 1.00 96.38 170 ASN A CA 1
ATOM 1405 C C . ASN A 1 170 ? -1.884 12.343 16.363 1.00 96.38 170 ASN A C 1
ATOM 1407 O O . ASN A 1 170 ? -1.488 12.856 17.410 1.00 96.38 170 ASN A O 1
ATOM 1411 N N . TRP A 1 171 ? -2.031 11.023 16.239 1.00 95.12 171 TRP A N 1
ATOM 1412 C CA . TRP A 1 171 ? -1.760 10.067 17.322 1.00 95.12 171 TRP A CA 1
ATOM 1413 C C . TRP A 1 171 ? -0.267 9.917 17.693 1.00 95.12 171 TRP A C 1
ATOM 1415 O O . TRP A 1 171 ? 0.058 9.136 18.586 1.00 95.12 171 TRP A O 1
ATOM 1425 N N . GLY A 1 172 ? 0.634 10.684 17.068 1.00 96.00 172 GLY A N 1
ATOM 1426 C CA . GLY A 1 172 ? 2.053 10.752 17.428 1.00 96.00 172 GLY A CA 1
ATOM 1427 C C . GLY A 1 172 ? 2.767 9.419 17.222 1.00 96.00 172 GLY A C 1
ATOM 1428 O O . GLY A 1 172 ? 2.664 8.827 16.153 1.00 96.00 172 GLY A O 1
ATOM 1429 N N . ASP A 1 173 ? 3.451 8.939 18.260 1.00 94.94 173 ASP A N 1
ATOM 1430 C CA . ASP A 1 173 ? 4.279 7.725 18.215 1.00 94.94 173 ASP A CA 1
ATOM 1431 C C . ASP A 1 173 ? 3.484 6.424 18.436 1.00 94.94 173 ASP A C 1
ATOM 1433 O O . ASP A 1 173 ? 4.062 5.378 18.743 1.00 94.94 173 ASP A O 1
ATOM 1437 N N . LYS A 1 174 ? 2.146 6.465 18.344 1.00 94.38 174 LYS A N 1
ATOM 1438 C CA . LYS A 1 174 ? 1.337 5.243 18.416 1.00 94.38 174 LYS A CA 1
ATOM 1439 C C . LYS A 1 174 ? 1.781 4.279 17.296 1.00 94.38 174 LYS A C 1
ATOM 1441 O O . LYS A 1 174 ? 1.869 4.707 16.149 1.00 94.38 174 LYS A O 1
ATOM 1446 N N . PRO A 1 175 ? 2.016 2.988 17.588 1.00 95.12 175 PRO A N 1
ATOM 1447 C CA . PRO A 1 175 ? 2.415 2.030 16.563 1.00 95.12 175 PRO A CA 1
ATOM 1448 C C . PRO A 1 175 ? 1.422 1.957 15.397 1.00 95.12 175 PRO A C 1
ATOM 1450 O O . PRO A 1 175 ? 0.200 2.010 15.585 1.00 95.12 175 PRO A O 1
ATOM 1453 N N . HIS A 1 176 ? 1.965 1.825 14.191 1.00 96.88 176 HIS A N 1
ATOM 1454 C CA . HIS A 1 176 ? 1.198 1.667 12.962 1.00 96.88 176 HIS A CA 1
ATOM 1455 C C . HIS A 1 176 ? 0.698 0.231 12.877 1.00 96.88 176 HIS A C 1
ATOM 1457 O O . HIS A 1 176 ? 1.486 -0.708 12.971 1.00 96.88 176 HIS A O 1
ATOM 1463 N N . GLU A 1 177 ? -0.615 0.050 12.751 1.00 96.94 177 GLU A N 1
ATOM 1464 C CA . GLU A 1 177 ? -1.185 -1.296 12.697 1.00 96.94 177 GLU A CA 1
ATOM 1465 C C . GLU A 1 177 ? -0.934 -1.916 11.324 1.00 96.94 177 GLU A C 1
ATOM 1467 O O . GLU A 1 177 ? -1.359 -1.363 10.306 1.00 96.94 177 GLU A O 1
ATOM 1472 N N . MET A 1 178 ? -0.252 -3.061 11.309 1.00 98.00 178 MET A N 1
ATOM 1473 C CA . MET A 1 178 ? 0.081 -3.790 10.087 1.00 98.00 178 MET A CA 1
ATOM 1474 C C . MET A 1 178 ? -1.103 -4.677 9.667 1.00 98.00 178 MET A C 1
ATOM 1476 O O . MET A 1 178 ? -1.617 -5.427 10.505 1.00 98.00 178 MET A O 1
ATOM 1480 N N . PRO A 1 179 ? -1.576 -4.583 8.410 1.00 98.00 179 PRO A N 1
ATOM 1481 C CA . PRO A 1 179 ? -2.653 -5.421 7.908 1.00 98.00 179 PRO A CA 1
ATOM 1482 C C . PRO A 1 179 ? -2.125 -6.768 7.398 1.00 98.00 179 PRO A C 1
ATOM 1484 O O . PRO A 1 179 ? -1.053 -6.835 6.800 1.00 98.00 179 PRO A O 1
ATOM 1487 N N . PHE A 1 180 ? -2.912 -7.823 7.574 1.00 96.94 180 PHE A N 1
ATOM 1488 C CA . PHE A 1 180 ? -2.554 -9.190 7.187 1.00 96.94 180 PHE A CA 1
ATOM 1489 C C . PHE A 1 180 ? -3.671 -9.904 6.413 1.00 96.94 180 PHE A C 1
ATOM 1491 O O . PHE A 1 180 ? -4.822 -9.451 6.456 1.00 96.94 180 PHE A O 1
ATOM 1498 N N . ASP A 1 181 ? -3.319 -10.939 5.644 1.00 94.25 181 ASP A N 1
ATOM 1499 C CA . ASP A 1 181 ? -4.209 -11.694 4.738 1.00 94.25 181 ASP A CA 1
ATOM 1500 C C . ASP A 1 181 ? -4.279 -13.189 5.095 1.00 94.25 181 ASP A C 1
ATOM 1502 O O . ASP A 1 181 ? -3.218 -13.849 5.111 1.00 94.25 181 ASP A O 1
#

Sequence (181 aa):
MSNGRVTIPTDDNFIKETMEIAEKWGADAIRDCDGFKLPKEIKGLAEKIYSTYFVARGDNEWAEQNIEELQQTYLMTKHHLATSETLIIKIMDGYFKEQVKPDSYHDVKEFWEVIDRTTGEVIGLDKWEYNEEADEVTIKDTKIWHEYTVSFLAYCIWDPTQMYNHITNNWGDKPHEMPFD

Foldseek 3Di:
DDAEPDEEEDEPPCVVVVLVCCVVRNYQEYEYDAPDDDPPVCVPSHVYYHYDDDPFKDCVVVCVVCVVQFDKDKDKFDWDAAQDQKDKDQQCVPPDPQFKDFDPVDPFLVAKWKAQPVVRDTDDSVQWDADRVRSMIMGGRDDHGTIIMMTTMIGGQADPVQVCCCVVVVVDPPDGMTGGD

Mean predicted aligned error: 5.17 Å

InterPro domains:
  IPR013783 Immunoglobulin-like fold [G3DSA:2.60.40.10] (71-176)
  IPR035080 Lacto-N-biose phosphorylase-like, N-terminal TIM barrel domain [PF09508] (4-181)